Protein 6W0V (pdb70)

Secondary structure (DSSP, 8-state):
---EEBB---B---S-GGGGGGSTT-EEPBHHHHHHHBT-EESSHHHHHHHHHHHHHT-HHHHTTS-HHHHHHHHTTPPPBPPGGG-BTTB-B-EEEESS-GGGT--TTBGGGEEEE-HHHHTT-/---GGGSBHHHHHHHHHHHHHPPPSSHHHHHHHHHHHHHHH--TTTTHHHH---TTS--SHHHHHHHHHHHHHHTT----B-

Radius of gyration: 17.86 Å; Cα contacts (8 Å, |Δi|>4): 390; chains: 2; bounding box: 40×29×53 Å

Nearest PDB structures (foldseek):
  6w0v-assembly1_A  TM=1.008E+00  e=1.477E-28  Pseudomonas aeruginosa
  4uhp-assembly3_A  TM=9.586E-01  e=1.095E-19  Pseudomonas aeruginosa PAO1
  2vlo-assembly1_B  TM=9.776E-01  e=2.613E-18  Escherichia coli
  2vln-assembly1_B  TM=9.762E-01  e=2.982E-18  Escherichia coli
  2vlq-assembly1_B  TM=9.764E-01  e=1.047E-17  Escherichia coli

B-factor: mean 22.1, std 7.78, range [12.07, 59.32]

Sequence (207 aa):
DEPGVATGNGQPVTGNWLAGASQGDGVPIPSQIADQLRGKEFKSWRDFREQFWVAVANDPELVKYFRKTNAKGMRDGLSPFTPKAEQAGGRDKYAIHHVVQISQGGAVYDIDNLRVMTPKMHIQVSKKISDHTEAEFFSLISELFNRSFSSEKERDVVVYAIVNAAQHPDGTDIIFYPKEDEEDSPEGVLKRIKEWRAANGLPGFKA

Organism: Pseudomonas aeruginosa (NCBI:txid287)

InterPro domains:
  IPR003060 Pyocin S killer protein [PR01300] (479-499)
  IPR003060 Pyocin S killer protein [PR01300] (534-557)
  IPR003060 Pyocin S killer protein [PR01300] (683-702)
  IPR003060 Pyocin S killer protein [PR01300] (716-737)
  IPR003060 Pyocin S killer protein [PR01300] (738-757)
  IPR003060 Pyocin S killer protein [PR01300] (761-778)
  IPR003060 Pyocin S killer protein [PR01300] (799-818)
  IPR003615 HNH nuclease [cd00085] (780-817)
  IPR016128 Pyosin/cloacin translocation domain [PF06958] (552-686)
  IPR036302 Pyosin/cloacin translocation domain superfamily [SSF69369] (456-716)
  IPR037146 Colicin/pyocin, DNase domain superfamily [G3DSA:3.90.540.10] (692-822)
  IPR044925 His-Me finger superfamily [SSF54060] (687-817)

Foldseek 3Di:
DAKDAAAEQWDADADAQQVQQADAPAGAQHRQLSVQGHGDMAGDLLSSLLSSLLSQLVDCRRVVNPDDVQSVCSVRSHFGFDPPVLADVVQGGFDFDQCQDVVNVGDSRHSRRTHTHRNNNRVVD/DQAQQNAALVRLLVLLQCLVPNDDPDPVRNVVSLCVNQVNLVDPCRSCLQVPADPPFDNHSVRSSCSSCVVQVVPVHDHYHD

Solvent-accessible surface area: 9922 Å² total; per-residue (Å²): 146,126,70,20,81,0,64,15,92,8,86,112,27,130,40,76,9,11,59,22,0,29,110,52,89,6,15,26,0,0,36,48,1,0,75,87,0,90,55,96,106,0,118,22,60,111,30,0,32,40,59,0,0,60,8,0,10,118,22,96,100,3,27,101,71,10,87,127,1,0,9,42,2,0,130,33,0,1,7,0,0,0,38,90,84,28,33,23,70,78,138,2,27,16,12,18,14,26,77,78,76,74,104,136,70,8,51,37,15,33,0,76,13,1,49,0,4,1,2,87,22,38,119,122,94,142,102,133,1,49,61,4,42,67,75,69,0,53,58,31,0,24,39,3,22,96,92,74,8,80,20,32,160,55,3,37,102,7,0,59,24,0,17,92,4,0,96,20,72,54,4,2,28,8,0,0,48,9,121,193,125,52,103,22,17,16,94,3,0,15,105,15,0,79,98,69,8,85,84,71,77,50,76,43,40,109,138

Structure (mmCIF, N/CA/C/O backbone):
data_6W0V
#
_entry.id   6W0V
#
_cell.length_a   42.178
_cell.length_b   47.071
_cell.length_c   99.860
_cell.angle_alpha   90.000
_cell.angle_beta   90.000
_cell.angle_gamma   90.000
#
_symmetry.space_group_name_H-M   'P 21 21 21'
#
loop_
_entity.id
_entity.type
_entity.pdbx_description
1 polymer 'Pyocin S8'
2 polymer 'Bacteriocin immunity protein'
3 water water
#
loop_
_atom_site.group_PDB
_atom_site.id
_atom_site.type_symbol
_atom_site.label_atom_id
_atom_site.label_alt_id
_atom_site.label_comp_id
_atom_site.label_asym_id
_atom_site.label_entity_id
_atom_site.label_seq_id
_atom_site.pdbx_PDB_ins_code
_atom_site.Cartn_x
_atom_site.Cartn_y
_atom_site.Cartn_z
_atom_site.occupancy
_atom_site.B_iso_or_equiv
_atom_site.auth_seq_id
_atom_site.auth_comp_id
_atom_site.auth_asym_id
_atom_site.auth_atom_id
_atom_site.pdbx_PDB_model_num
ATOM 1 N N . ASP A 1 1 ? -1.867 -0.469 0.530 1.000 32.894 1 ASP A N 1
ATOM 2 C CA . ASP A 1 1 ? -2.530 -1.389 -0.448 1.000 30.253 1 ASP A CA 1
ATOM 3 C C . ASP A 1 1 ? -2.476 -2.822 0.095 1.000 29.894 1 ASP A C 1
ATOM 4 O O . ASP A 1 1 ? -1.487 -3.534 -0.179 1.000 34.857 1 ASP A O 1
ATOM 9 N N . GLU A 1 2 ? -3.514 -3.224 0.826 1.000 27.530 2 GLU A N 1
ATOM 10 C CA . GLU A 1 2 ? -3.566 -4.510 1.567 1.000 26.688 2 GLU A CA 1
ATOM 11 C C . GLU A 1 2 ? -4.798 -5.290 1.133 1.000 23.749 2 GLU A C 1
ATOM 12 O O . GLU A 1 2 ? -5.722 -4.728 0.544 1.000 23.569 2 GLU A O 1
ATOM 18 N N . PRO A 1 3 ? -4.861 -6.607 1.426 1.000 22.831 3 PRO A N 1
ATOM 19 C CA . PRO A 1 3 ? -6.049 -7.389 1.114 1.000 21.440 3 PRO A CA 1
ATOM 20 C C . PRO A 1 3 ? -7.272 -6.880 1.875 1.000 19.190 3 PRO A C 1
ATOM 21 O O . PRO A 1 3 ? -7.149 -6.236 2.889 1.000 22.368 3 PRO A O 1
ATOM 25 N N . GLY A 1 4 ? -8.443 -7.193 1.349 1.000 18.644 4 GLY A N 1
ATOM 26 C CA . GLY A 1 4 ? -9.701 -6.880 2.026 1.000 18.244 4 GLY A CA 1
ATOM 27 C C . GLY A 1 4 ? -10.843 -7.604 1.382 1.000 16.494 4 GLY A C 1
ATOM 28 O O . GLY A 1 4 ? -10.622 -8.375 0.454 1.000 17.423 4 GLY A O 1
ATOM 29 N N . VAL A 1 5 ? -12.031 -7.334 1.864 1.000 16.372 5 VAL A N 1
ATOM 30 C CA . VAL A 1 5 ? -13.265 -7.992 1.391 1.000 15.781 5 VAL A CA 1
ATOM 31 C C . VAL A 1 5 ? -14.149 -6.874 0.891 1.000 14.952 5 VAL A C 1
ATOM 32 O O . VAL A 1 5 ? -14.357 -5.902 1.593 1.000 16.733 5 VAL A O 1
ATOM 36 N N . ALA A 1 6 ? -14.591 -6.980 -0.345 1.000 15.576 6 ALA A N 1
ATOM 37 C CA . ALA A 1 6 ? -15.461 -5.945 -0.899 1.000 15.297 6 ALA A CA 1
ATOM 38 C C . ALA A 1 6 ? -16.791 -6.026 -0.181 1.000 14.890 6 ALA A C 1
ATOM 39 O O . ALA A 1 6 ? -17.258 -7.114 0.163 1.000 15.321 6 ALA A O 1
ATOM 41 N N . THR A 1 7 ? -17.348 -4.864 0.054 1.000 15.498 7 THR A N 1
ATOM 42 C CA . THR A 1 7 ? -18.653 -4.729 0.703 1.000 16.325 7 THR A CA 1
ATOM 43 C C . THR A 1 7 ? -19.445 -3.748 -0.136 1.000 15.791 7 THR A C 1
ATOM 44 O O . THR A 1 7 ? -18.822 -2.953 -0.863 1.000 17.018 7 THR A O 1
ATOM 48 N N . GLY A 1 8 ? -20.760 -3.820 -0.030 1.000 17.422 8 GLY A N 1
ATOM 49 C CA . GLY A 1 8 ? -21.646 -2.805 -0.603 1.000 19.125 8 GLY A CA 1
ATOM 50 C C . GLY A 1 8 ? -22.328 -3.323 -1.843 1.000 18.431 8 GLY A C 1
ATOM 51 O O . GLY A 1 8 ? -21.967 -4.406 -2.343 1.000 18.266 8 GLY A O 1
ATOM 52 N N . ASN A 1 9 ? -23.308 -2.569 -2.303 1.000 20.800 9 ASN A N 1
ATOM 53 C CA . ASN A 1 9 ? -24.303 -3.072 -3.270 1.000 20.767 9 ASN A CA 1
ATOM 54 C C . ASN A 1 9 ? -24.170 -2.328 -4.584 1.000 19.982 9 ASN A C 1
ATOM 55 O O . ASN A 1 9 ? -24.779 -2.790 -5.535 1.000 22.342 9 ASN A O 1
ATOM 60 N N . GLY A 1 10 ? -23.411 -1.234 -4.610 1.000 19.853 10 GLY A N 1
ATOM 61 C CA . GLY A 1 10 ? -23.453 -0.292 -5.736 1.000 20.016 10 GLY A CA 1
ATOM 62 C C . GLY A 1 10 ? -24.883 0.147 -5.981 1.000 21.437 10 GLY A C 1
ATOM 63 O O . GLY A 1 10 ? -25.705 0.086 -5.050 1.000 21.892 10 GLY A O 1
ATOM 64 N N . GLN A 1 11 ? -25.186 0.555 -7.204 1.000 21.732 11 GLN A N 1
ATOM 65 C CA . GLN A 1 11 ? -26.500 1.143 -7.547 1.000 24.281 11 GLN A CA 1
ATOM 66 C C . GLN A 1 11 ? -27.040 0.452 -8.782 1.000 23.732 11 GLN A C 1
ATOM 67 O O . GLN A 1 11 ? -26.268 -0.010 -9.622 1.000 23.988 11 GLN A O 1
ATOM 73 N N . PRO A 1 12 ? -28.378 0.387 -8.930 1.000 27.348 12 PRO A N 1
ATOM 74 C CA . PRO A 1 12 ? -28.981 -0.028 -10.188 1.000 27.972 12 PRO A CA 1
ATOM 75 C C . PRO A 1 12 ? -28.436 0.910 -11.268 1.000 29.503 12 PRO A C 1
ATOM 76 O O . PRO A 1 12 ? -28.421 2.118 -11.078 1.000 27.587 12 PRO A O 1
ATOM 80 N N . VAL A 1 13 ? -27.919 0.322 -12.337 1.000 28.109 13 VAL A N 1
ATOM 81 C CA . VAL A 1 13 ? -27.430 1.076 -13.517 1.000 28.266 13 VAL A CA 1
ATOM 82 C C . VAL A 1 13 ? -28.098 0.453 -14.733 1.000 31.099 13 VAL A C 1
ATOM 83 O O . VAL A 1 13 ? -28.049 -0.783 -14.867 1.000 35.084 13 VAL A O 1
ATOM 87 N N . THR A 1 14 ? -28.733 1.288 -15.545 1.000 32.290 14 THR A N 1
ATOM 88 C CA . THR A 1 14 ? -29.270 0.904 -16.870 1.000 33.819 14 THR A CA 1
ATOM 89 C C . THR A 1 14 ? -28.614 1.812 -17.910 1.000 34.655 14 THR A C 1
ATOM 90 O O . THR A 1 14 ? -28.021 2.843 -17.519 1.000 34.013 14 THR A O 1
ATOM 94 N N . GLY A 1 15 ? -28.678 1.404 -19.172 1.000 35.340 15 GLY A N 1
ATOM 95 C CA . GLY A 1 15 ? -28.139 2.176 -20.303 1.000 35.084 15 GLY A CA 1
ATOM 96 C C . GLY A 1 15 ? -26.640 2.385 -20.181 1.000 30.840 15 GLY A C 1
ATOM 97 O O . GLY A 1 15 ? -25.947 1.503 -19.619 1.000 28.864 15 GLY A O 1
ATOM 98 N N . ASN A 1 16 ? -26.157 3.517 -20.692 1.000 28.359 16 ASN A N 1
ATOM 99 C CA . ASN A 1 16 ? -24.712 3.760 -20.911 1.000 26.405 16 ASN A CA 1
ATOM 100 C C . ASN A 1 16 ? -24.092 4.145 -19.576 1.000 24.852 16 ASN A C 1
ATOM 101 O O . ASN A 1 16 ? -24.083 5.334 -19.205 1.000 26.072 16 ASN A O 1
ATOM 106 N N . TRP A 1 17 ? -23.615 3.131 -18.880 1.000 22.737 17 TRP A N 1
ATOM 107 C CA . TRP A 1 17 ? -23.180 3.259 -17.477 1.000 21.612 17 TRP A CA 1
ATOM 108 C C . TRP A 1 17 ? -22.167 4.398 -17.352 1.000 21.028 17 TRP A C 1
ATOM 109 O O . TRP A 1 17 ? -22.349 5.265 -16.490 1.000 23.777 17 TRP A O 1
ATOM 120 N N . LEU A 1 18 ? -21.133 4.407 -18.191 1.000 20.518 18 LEU A N 1
ATOM 121 C CA . LEU A 1 18 ? -19.991 5.336 -18.006 1.000 22.415 18 LEU A CA 1
ATOM 122 C C . LEU A 1 18 ? -20.253 6.673 -18.696 1.000 21.616 18 LEU A C 1
ATOM 123 O O . LEU A 1 18 ? -19.392 7.556 -18.558 1.000 22.931 18 LEU A O 1
ATOM 128 N N . ALA A 1 19 ? -21.398 6.855 -19.353 1.000 24.272 19 ALA A N 1
ATOM 129 C CA . ALA A 1 19 ? -21.784 8.169 -19.920 1.000 25.935 19 ALA A CA 1
ATOM 130 C C . ALA A 1 19 ? -21.598 9.243 -18.840 1.000 26.031 19 ALA A C 1
ATOM 131 O O . ALA A 1 19 ? -21.056 10.313 -19.163 1.000 28.911 19 ALA A O 1
ATOM 133 N N . GLY A 1 20 ? -21.993 8.944 -17.599 1.000 27.036 20 GLY A N 1
ATOM 134 C CA . GLY A 1 20 ? -21.944 9.890 -16.467 1.000 27.283 20 GLY A CA 1
ATOM 135 C C . GLY A 1 20 ? -20.569 9.975 -15.820 1.000 27.021 20 GLY A C 1
ATOM 136 O O . GLY A 1 20 ? -20.390 10.851 -14.949 1.000 27.552 20 GLY A O 1
ATOM 137 N N . ALA A 1 21 ? -19.626 9.110 -16.211 1.000 24.022 21 ALA A N 1
ATOM 138 C CA . ALA A 1 21 ? -18.265 9.053 -15.624 1.000 24.047 21 ALA A CA 1
ATOM 139 C C . ALA A 1 21 ? -17.535 10.371 -15.887 1.000 24.699 21 ALA A C 1
ATOM 140 O O . ALA A 1 21 ? -16.614 10.695 -15.126 1.000 23.400 21 ALA A O 1
ATOM 142 N N . SER A 1 22 ? -17.953 11.104 -16.920 1.000 26.643 22 SER A N 1
ATOM 143 C CA . SER A 1 22 ? -17.309 12.346 -17.406 1.000 29.803 22 SER A CA 1
ATOM 144 C C . SER A 1 22 ? -17.975 13.580 -16.796 1.000 32.445 22 SER A C 1
ATOM 145 O O . SER A 1 22 ? -17.700 14.691 -17.280 1.000 35.887 22 SER A O 1
ATOM 148 N N . GLN A 1 23 ? -18.796 13.404 -15.764 1.000 32.624 23 GLN A N 1
ATOM 149 C CA . GLN A 1 23 ? -19.541 14.526 -15.146 1.000 35.137 23 GLN A CA 1
ATOM 150 C C . GLN A 1 23 ? -19.527 14.380 -13.631 1.000 35.585 23 GLN A C 1
ATOM 151 O O . GLN A 1 23 ? -19.608 13.235 -13.161 1.000 34.285 23 GLN A O 1
ATOM 157 N N . GLY A 1 24 ? -19.453 15.518 -12.937 1.000 36.741 24 GLY A N 1
ATOM 158 C CA . GLY A 1 24 ? -19.581 15.648 -11.474 1.000 38.492 24 GLY A CA 1
ATOM 159 C C . GLY A 1 24 ? -18.866 14.536 -10.731 1.000 37.061 24 GLY A C 1
ATOM 160 O O . GLY A 1 24 ? -17.639 14.400 -10.890 1.000 40.370 24 GLY A O 1
ATOM 161 N N . ASP A 1 25 ? -19.618 13.743 -9.969 1.000 33.665 25 ASP A N 1
ATOM 162 C CA . ASP A 1 25 ? -19.063 12.732 -9.032 1.000 34.832 25 ASP A CA 1
ATOM 163 C C . ASP A 1 25 ? -18.851 11.397 -9.751 1.000 29.870 25 ASP A C 1
ATOM 164 O O . ASP A 1 25 ? -18.551 10.420 -9.066 1.000 30.274 25 ASP A O 1
ATOM 169 N N . GLY A 1 26 ? -18.984 11.345 -11.078 1.000 27.099 26 GLY A N 1
ATOM 170 C CA . GLY A 1 26 ? -18.830 10.082 -11.818 1.000 27.219 26 GLY A CA 1
ATOM 171 C C . GLY A 1 26 ? -20.047 9.213 -11.608 1.000 24.879 26 GLY A C 1
ATOM 172 O O . GLY A 1 26 ? -21.127 9.760 -11.329 1.000 27.895 26 GLY A O 1
ATOM 173 N N . VAL A 1 27 ? -19.900 7.905 -11.749 1.000 23.066 27 VAL A N 1
ATOM 174 C CA . VAL A 1 27 ? -21.077 7.001 -11.709 1.000 21.938 27 VAL A CA 1
ATOM 175 C C . VAL A 1 27 ? -20.829 5.960 -10.640 1.000 21.471 27 VAL A C 1
ATOM 176 O O . VAL A 1 27 ? -19.701 5.534 -10.422 1.000 20.589 27 VAL A O 1
ATOM 180 N N . PRO A 1 28 ? -21.906 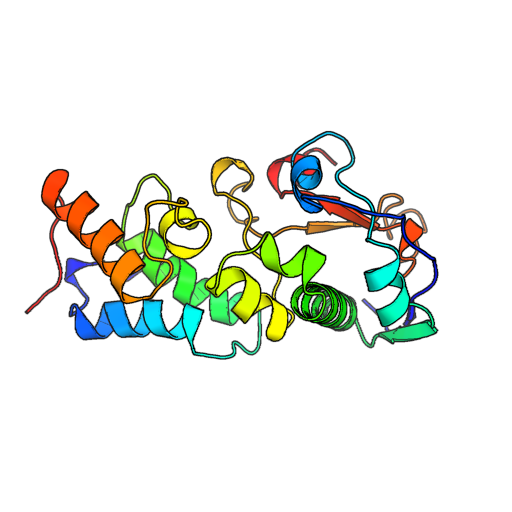5.489 -9.995 1.000 21.534 28 PRO A N 1
ATOM 181 C CA . PRO A 1 28 ? -21.764 4.446 -8.999 1.000 21.036 28 PRO A CA 1
ATOM 182 C C . PRO A 1 28 ? -21.408 3.134 -9.698 1.000 18.803 28 PRO A C 1
ATOM 183 O O . PRO A 1 28 ? -21.461 3.022 -10.921 1.000 20.790 28 PRO A O 1
ATOM 187 N N . ILE A 1 29 ? -21.013 2.166 -8.903 1.000 18.527 29 ILE A N 1
ATOM 188 C CA . ILE A 1 29 ? -20.723 0.797 -9.387 1.000 18.404 29 ILE A CA 1
ATOM 189 C C . ILE A 1 29 ? -22.063 0.133 -9.621 1.000 17.844 29 ILE A C 1
ATOM 190 O O . ILE A 1 29 ? -22.931 0.164 -8.762 1.000 18.154 29 ILE A O 1
ATOM 195 N N . PRO A 1 30 ? -22.292 -0.452 -10.807 1.000 17.972 30 PRO A N 1
ATOM 196 C CA . PRO A 1 30 ? -23.547 -1.134 -11.073 1.000 18.827 30 PRO A CA 1
ATOM 197 C C . PRO A 1 30 ? -23.737 -2.249 -10.045 1.000 18.859 30 PRO A C 1
ATOM 198 O O . PRO A 1 30 ? -22.788 -2.957 -9.736 1.000 18.544 30 PRO A O 1
ATOM 202 N N . SER A 1 31 ? -24.957 -2.378 -9.550 1.000 19.844 31 SER A N 1
ATOM 203 C CA . SER A 1 31 ? -25.306 -3.397 -8.538 1.000 21.161 31 SER A CA 1
ATOM 204 C C . SER A 1 31 ? -24.887 -4.789 -9.022 1.000 21.176 31 SER A C 1
ATOM 205 O O . SER A 1 31 ? -24.390 -5.562 -8.197 1.000 21.616 31 SER A O 1
ATOM 208 N N . GLN A 1 32 ? -25.034 -5.096 -10.315 1.000 21.311 32 GLN A N 1
ATOM 209 C CA . GLN A 1 32 ? -24.707 -6.450 -10.834 1.000 22.655 32 GLN A CA 1
ATOM 210 C C . GLN A 1 32 ? -23.189 -6.652 -10.782 1.000 20.595 32 GLN A C 1
ATOM 211 O O . GLN A 1 32 ? -22.750 -7.808 -10.724 1.000 23.556 32 GLN A O 1
ATOM 217 N N . ILE A 1 33 ? -22.419 -5.567 -10.828 1.000 19.577 33 ILE A N 1
ATOM 218 C CA . ILE A 1 33 ? -20.938 -5.621 -10.689 1.000 18.263 33 ILE A CA 1
ATOM 219 C C . ILE A 1 33 ? -20.622 -5.776 -9.203 1.000 18.139 33 ILE A C 1
ATOM 220 O O . ILE A 1 33 ? -19.826 -6.653 -8.864 1.000 18.840 33 ILE A O 1
ATOM 225 N N . ALA A 1 34 ? -21.261 -4.977 -8.352 1.000 17.613 34 ALA A N 1
ATOM 226 C CA . ALA A 1 34 ? -21.158 -5.153 -6.889 1.000 17.889 34 ALA A CA 1
ATOM 227 C C . ALA A 1 34 ? -21.413 -6.630 -6.584 1.000 18.218 34 ALA A C 1
ATOM 228 O O . ALA A 1 34 ? -20.652 -7.220 -5.814 1.000 17.542 34 ALA A O 1
ATOM 230 N N . ASP A 1 35 ? -22.407 -7.228 -7.237 1.000 18.353 35 ASP A N 1
ATOM 231 C CA . ASP A 1 35 ? -22.785 -8.645 -7.007 1.000 20.187 35 ASP A CA 1
ATOM 232 C C . ASP A 1 35 ? -21.588 -9.568 -7.227 1.000 18.378 35 ASP A C 1
ATOM 233 O O . ASP A 1 35 ? -21.538 -10.613 -6.581 1.000 21.369 35 ASP A O 1
ATOM 238 N N . GLN A 1 36 ? -20.679 -9.209 -8.128 1.000 18.254 36 GLN A N 1
ATOM 239 C CA . GLN A 1 36 ? -19.541 -10.074 -8.523 1.000 19.435 36 GLN A CA 1
ATOM 240 C C . GLN A 1 36 ? -18.339 -9.826 -7.622 1.000 17.966 36 GLN A C 1
ATOM 241 O O . GLN A 1 36 ? -17.350 -10.550 -7.755 1.000 19.442 36 GLN A O 1
ATOM 247 N N . LEU A 1 37 ? -18.414 -8.830 -6.743 1.000 15.289 37 LEU A N 1
ATOM 248 C CA . LEU A 1 37 ? -17.233 -8.418 -5.953 1.000 15.843 37 LEU A CA 1
ATOM 249 C C . LEU A 1 37 ? -17.552 -8.549 -4.480 1.000 15.830 37 LEU A C 1
ATOM 250 O O . LEU A 1 37 ? -16.681 -9.009 -3.744 1.000 15.788 37 LEU A O 1
ATOM 255 N N . ARG A 1 38 ? -18.759 -8.146 -4.107 1.000 15.244 38 ARG A N 1
ATOM 256 C CA . ARG A 1 38 ? -19.173 -8.080 -2.698 1.000 15.557 38 ARG A CA 1
ATOM 257 C C . ARG A 1 38 ? -18.888 -9.421 -2.030 1.000 15.720 38 ARG A C 1
ATOM 258 O O . ARG A 1 38 ? -19.283 -10.470 -2.552 1.000 16.159 38 ARG A O 1
ATOM 266 N N . GLY A 1 39 ? -18.231 -9.363 -0.876 1.000 14.673 39 GLY A N 1
ATOM 267 C CA . GLY A 1 39 ? -17.999 -10.549 -0.041 1.000 16.822 39 GLY A CA 1
ATOM 268 C C . GLY A 1 39 ? -16.790 -11.342 -0.490 1.000 16.160 39 GLY A C 1
ATOM 269 O O . GLY A 1 39 ? -16.398 -12.308 0.212 1.000 17.088 39 GLY A O 1
ATOM 270 N N . LYS A 1 40 ? -16.191 -10.979 -1.612 1.000 15.770 40 LYS A N 1
ATOM 271 C CA . LYS A 1 40 ? -14.986 -11.687 -2.062 1.000 16.128 40 LYS A CA 1
ATOM 272 C C . LYS A 1 40 ? -13.769 -11.017 -1.454 1.000 14.864 40 LYS A C 1
ATOM 273 O O . LYS A 1 40 ? -13.829 -9.803 -1.147 1.000 14.618 40 LYS A O 1
ATOM 279 N N . GLU A 1 41 ? -12.711 -11.798 -1.315 1.000 16.057 41 GLU A N 1
ATOM 280 C CA . GLU A 1 41 ? -11.400 -11.294 -0.874 1.000 17.165 41 GLU A CA 1
ATOM 281 C C . GLU A 1 41 ? -10.727 -10.689 -2.102 1.000 15.162 41 GLU A C 1
ATOM 282 O O . GLU A 1 41 ? -10.833 -11.260 -3.201 1.000 16.571 41 GLU A O 1
ATOM 288 N N . PHE A 1 42 ? -10.085 -9.557 -1.898 1.000 14.273 42 PHE A N 1
ATOM 289 C CA . PHE A 1 42 ? -9.181 -8.917 -2.866 1.000 14.333 42 PHE A CA 1
ATOM 290 C C . PHE A 1 42 ? -7.815 -8.820 -2.240 1.000 14.629 42 PHE A C 1
ATOM 291 O O . PHE A 1 42 ? -7.731 -8.520 -1.057 1.000 16.085 42 PHE A O 1
ATOM 299 N N . LYS A 1 43 ? -6.788 -9.147 -2.999 1.000 14.908 43 LYS A N 1
ATOM 300 C CA . LYS 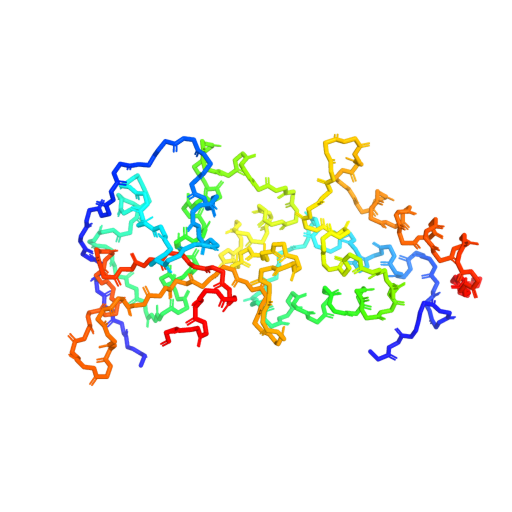A 1 43 ? -5.420 -9.221 -2.447 1.000 17.019 43 LYS A CA 1
ATOM 301 C C . LYS A 1 43 ? -4.813 -7.830 -2.462 1.000 16.287 43 LYS A C 1
ATOM 302 O O . LYS A 1 43 ? -3.801 -7.619 -1.818 1.000 18.352 43 LYS A O 1
ATOM 308 N N . SER A 1 44 ? -5.395 -6.943 -3.256 1.000 14.455 44 SER A N 1
ATOM 309 C CA . SER A 1 44 ? -4.837 -5.609 -3.525 1.000 15.369 44 SER A CA 1
ATOM 310 C C . SER A 1 44 ? -5.879 -4.806 -4.269 1.000 13.788 44 SER A C 1
ATOM 311 O O . SER A 1 44 ? -6.870 -5.386 -4.767 1.000 13.712 44 SER A O 1
ATOM 314 N N . TRP A 1 45 ? -5.619 -3.522 -4.386 1.000 14.678 45 TRP A N 1
ATOM 315 C CA . TRP A 1 45 ? -6.475 -2.657 -5.211 1.000 15.522 45 TRP A CA 1
ATOM 316 C C . TRP A 1 45 ? -6.444 -3.180 -6.646 1.000 14.585 45 TRP A C 1
ATOM 317 O O . TRP A 1 45 ? -7.505 -3.299 -7.263 1.000 14.985 45 TRP A O 1
ATOM 328 N N . ARG A 1 46 ? -5.258 -3.506 -7.139 1.000 14.078 46 ARG A N 1
ATOM 329 C CA . ARG A 1 46 ? -5.128 -4.062 -8.498 1.000 13.332 46 ARG A CA 1
ATOM 330 C C . ARG A 1 46 ? -6.070 -5.250 -8.646 1.000 13.232 46 ARG A C 1
ATOM 331 O O . ARG A 1 46 ? -6.801 -5.324 -9.620 1.000 14.623 46 ARG A O 1
ATOM 339 N N . ASP A 1 47 ? -6.062 -6.161 -7.687 1.000 13.155 47 ASP A N 1
ATOM 340 C CA . ASP A 1 47 ? -6.886 -7.383 -7.788 1.000 12.962 47 ASP A CA 1
ATOM 341 C C . ASP A 1 47 ? -8.352 -6.973 -7.893 1.000 12.151 47 ASP A C 1
ATOM 342 O O . ASP A 1 47 ? -9.088 -7.426 -8.768 1.000 13.897 47 ASP A O 1
ATOM 347 N N . PHE A 1 48 ? -8.768 -6.050 -7.049 1.000 12.785 48 PHE A N 1
ATOM 348 C CA . PHE A 1 48 ? -10.159 -5.577 -7.067 1.000 12.932 48 PHE A CA 1
ATOM 349 C C . PHE A 1 48 ? -10.439 -4.922 -8.411 1.000 12.285 48 PHE A C 1
ATOM 350 O O . PHE A 1 48 ? -11.467 -5.191 -9.009 1.000 13.139 48 PHE A O 1
ATOM 358 N N . ARG A 1 49 ? -9.553 -4.030 -8.819 1.000 13.008 49 ARG A N 1
ATOM 359 C CA . ARG A 1 49 ? -9.754 -3.284 -10.074 1.000 12.993 49 ARG A CA 1
ATOM 360 C C . ARG A 1 49 ? -9.881 -4.301 -11.205 1.000 13.546 49 ARG A C 1
ATOM 361 O O . ARG A 1 49 ? -10.740 -4.128 -12.079 1.000 13.611 49 ARG A O 1
ATOM 369 N N . GLU A 1 50 ? -9.018 -5.304 -11.212 1.000 12.460 50 GLU A N 1
ATOM 370 C CA . GLU A 1 50 ? -9.056 -6.315 -12.289 1.000 12.616 50 GLU A CA 1
ATOM 371 C C . GLU A 1 50 ? -10.391 -7.044 -12.244 1.000 12.167 50 GLU A C 1
ATOM 372 O O . GLU A 1 50 ? -11.047 -7.188 -13.255 1.000 13.283 50 GLU A O 1
ATOM 378 N N . GLN A 1 51 ? -10.789 -7.522 -11.083 1.000 12.619 51 GLN A N 1
ATOM 379 C CA . GLN A 1 51 ? -12.017 -8.328 -11.009 1.000 13.017 51 GLN A CA 1
ATOM 380 C C . GLN A 1 51 ? -13.191 -7.430 -11.365 1.000 12.626 51 GLN A C 1
ATOM 381 O O . GLN A 1 51 ? -14.148 -7.905 -11.949 1.000 14.143 51 GLN A O 1
ATOM 387 N N . PHE A 1 52 ? -13.093 -6.163 -11.003 1.000 12.888 52 PHE A N 1
ATOM 388 C CA . PHE A 1 52 ? -14.114 -5.147 -11.314 1.000 13.031 52 PHE A CA 1
ATOM 389 C C . PHE A 1 52 ? -14.297 -5.103 -12.828 1.000 13.721 52 PHE A C 1
ATOM 390 O O . PHE A 1 52 ? -15.397 -5.316 -13.352 1.000 14.352 52 PHE A O 1
ATOM 398 N N . TRP A 1 53 ? -13.206 -4.857 -13.522 1.000 13.157 53 TRP A N 1
ATOM 399 C CA . TRP A 1 53 ? -13.308 -4.679 -14.984 1.000 12.439 53 TRP A CA 1
ATOM 400 C C . TRP A 1 53 ? -13.615 -6.008 -15.646 1.000 12.880 53 TRP A C 1
ATOM 401 O O . TRP A 1 53 ? -14.328 -5.989 -16.640 1.000 14.177 53 TRP A O 1
ATOM 412 N N . VAL A 1 54 ? -13.109 -7.108 -15.112 1.000 12.519 54 VAL A N 1
ATOM 413 C CA . VAL A 1 54 ? -13.473 -8.448 -15.633 1.000 13.498 54 VAL A CA 1
ATOM 414 C C . VAL A 1 54 ? -14.979 -8.612 -15.504 1.000 13.759 54 VAL A C 1
ATOM 415 O O . VAL A 1 54 ? -15.611 -9.088 -16.431 1.000 16.039 54 VAL A O 1
ATOM 419 N N . ALA A 1 55 ? -15.543 -8.229 -14.370 1.000 14.382 55 ALA A N 1
ATOM 420 C CA . ALA A 1 55 ? -16.987 -8.370 -14.130 1.000 15.435 55 ALA A CA 1
ATOM 421 C C . ALA A 1 55 ? -17.729 -7.498 -15.137 1.000 15.066 55 ALA A C 1
ATOM 422 O O . ALA A 1 55 ? -18.739 -7.942 -15.663 1.000 16.660 55 ALA A O 1
ATOM 424 N N . VAL A 1 56 ? -17.229 -6.289 -15.378 1.000 14.484 56 VAL A N 1
ATOM 425 C CA . VAL A 1 56 ? -17.867 -5.359 -16.342 1.000 14.930 56 VAL A CA 1
ATOM 426 C C . VAL A 1 56 ? -17.839 -6.043 -17.704 1.000 15.220 56 VAL A C 1
ATOM 427 O O . VAL A 1 56 ? -18.891 -6.112 -18.353 1.000 16.852 56 VAL A O 1
ATOM 431 N N . ALA A 1 57 ? -16.679 -6.551 -18.104 1.000 14.642 57 ALA A N 1
ATOM 432 C CA . ALA A 1 57 ? -16.521 -7.193 -19.431 1.000 15.830 57 ALA A CA 1
ATOM 433 C C . ALA A 1 57 ? -17.440 -8.409 -19.504 1.000 16.953 57 ALA A C 1
ATOM 434 O O . ALA A 1 57 ? -17.870 -8.757 -20.588 1.000 18.051 57 ALA A O 1
ATOM 436 N N . ASN A 1 58 ? -17.720 -9.035 -18.370 1.000 18.578 58 ASN A N 1
ATOM 437 C CA . ASN A 1 58 ? -18.528 -10.270 -18.303 1.000 19.793 58 ASN A CA 1
ATOM 438 C C . ASN A 1 58 ? -20.017 -9.943 -18.204 1.000 20.014 58 ASN A C 1
ATOM 439 O O . ASN A 1 58 ? -20.814 -10.893 -18.118 1.000 22.608 58 ASN A O 1
ATOM 444 N N . ASP A 1 59 ? -20.365 -8.657 -18.180 1.000 18.799 59 ASP A N 1
ATOM 445 C CA . ASP A 1 59 ? -21.769 -8.196 -18.110 1.000 20.942 59 ASP A CA 1
ATOM 446 C C . ASP A 1 59 ? -22.160 -7.717 -19.497 1.000 20.739 59 ASP A C 1
ATOM 447 O O . ASP A 1 59 ? -21.756 -6.637 -19.917 1.000 20.644 59 ASP A O 1
ATOM 452 N N . PRO A 1 60 ? -22.944 -8.511 -20.247 1.000 22.672 60 PRO A N 1
ATOM 453 C CA . PRO A 1 60 ? -23.304 -8.129 -21.609 1.000 23.209 60 PRO A CA 1
ATOM 454 C C . PRO A 1 60 ? -23.835 -6.695 -21.729 1.000 24.018 60 PRO A C 1
ATOM 455 O O . PRO A 1 60 ? -23.457 -6.000 -22.659 1.000 25.695 60 PRO A O 1
ATOM 459 N N . GLU A 1 61 ? -24.698 -6.289 -20.800 1.000 24.815 61 GLU A N 1
ATOM 460 C CA . GLU A 1 61 ? -25.424 -4.994 -20.852 1.000 28.893 61 GLU A CA 1
ATOM 461 C C . GLU A 1 61 ? -24.495 -3.834 -20.487 1.000 25.611 61 GLU A C 1
ATOM 462 O O . GLU A 1 61 ? -24.834 -2.687 -20.814 1.000 30.236 61 GLU A O 1
ATOM 468 N N . LEU A 1 62 ? -23.365 -4.095 -19.837 1.000 21.204 62 LEU A N 1
ATOM 469 C CA . LEU A 1 62 ? -22.368 -3.027 -19.593 1.000 20.848 62 LEU A CA 1
ATOM 470 C C . LEU A 1 62 ? -21.309 -3.066 -20.686 1.000 19.423 62 LEU A C 1
ATOM 471 O O . LEU A 1 62 ? -20.930 -1.993 -21.169 1.000 20.684 62 LEU A O 1
ATOM 476 N N . VAL A 1 63 ? -20.829 -4.255 -21.035 1.000 1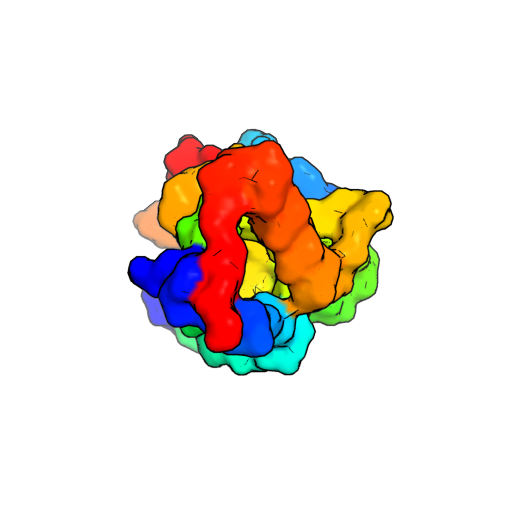8.895 63 VAL A N 1
ATOM 477 C CA . VAL A 1 63 ? -19.641 -4.370 -21.923 1.000 18.449 63 VAL A CA 1
ATOM 478 C C . VAL A 1 63 ? -20.038 -3.890 -23.320 1.000 18.857 63 VAL A C 1
ATOM 479 O O . VAL A 1 63 ? -19.152 -3.426 -24.042 1.000 19.234 63 VAL A O 1
ATOM 483 N N . LYS A 1 64 ? -21.323 -3.962 -23.668 1.000 20.185 64 LYS A N 1
ATOM 484 C CA . LYS A 1 64 ? -21.791 -3.555 -25.017 1.000 21.714 64 LYS A CA 1
ATOM 485 C C . LYS A 1 64 ? -21.451 -2.079 -25.259 1.000 21.687 64 LYS A C 1
ATOM 486 O O . LYS A 1 64 ? -21.394 -1.689 -26.421 1.000 23.797 64 LYS A O 1
ATOM 492 N N . TYR A 1 65 ? -21.208 -1.291 -24.210 1.000 19.895 65 TYR A N 1
ATOM 493 C CA . TYR A 1 65 ? -20.898 0.157 -24.327 1.000 19.687 65 TYR A CA 1
ATOM 494 C C . TYR A 1 65 ? -19.399 0.370 -24.503 1.000 19.519 65 TYR A C 1
ATOM 495 O O . TYR A 1 65 ? -18.961 1.526 -24.499 1.000 22.601 65 TYR A O 1
ATOM 504 N N . PHE A 1 66 ? -18.646 -0.720 -24.626 1.000 17.809 66 PHE A N 1
ATOM 505 C CA . PHE A 1 66 ? -17.185 -0.699 -24.840 1.000 16.881 66 PHE A CA 1
ATOM 506 C C . PHE A 1 66 ? -16.905 -1.373 -26.163 1.000 18.350 66 PHE A C 1
ATOM 507 O O . PHE A 1 66 ? -17.582 -2.365 -26.525 1.000 21.495 66 PHE A O 1
ATOM 515 N N . ARG A 1 67 ? -15.931 -0.823 -26.860 1.000 16.481 67 ARG A N 1
ATOM 516 C CA . ARG A 1 67 ? -15.509 -1.400 -28.144 1.000 17.336 67 ARG A CA 1
ATOM 517 C C . ARG A 1 67 ? -14.459 -2.466 -27.851 1.000 16.514 67 ARG A C 1
ATOM 518 O O . ARG A 1 67 ? -14.192 -2.773 -26.694 1.000 16.820 67 ARG A O 1
ATOM 526 N N . LYS A 1 68 ? -13.933 -3.098 -28.880 1.000 16.731 68 LYS A N 1
ATOM 527 C CA . LYS A 1 68 ? -13.310 -4.428 -28.735 1.000 17.055 68 LYS A CA 1
ATOM 528 C C . LYS A 1 68 ? -12.027 -4.333 -27.916 1.000 15.781 68 LYS A C 1
ATOM 529 O O . LYS A 1 68 ? -11.827 -5.209 -27.088 1.000 16.597 68 LYS A O 1
ATOM 535 N N . THR A 1 69 ? -11.170 -3.345 -28.155 1.000 15.442 69 THR A N 1
ATOM 536 C CA . THR A 1 69 ? -9.894 -3.274 -27.400 1.000 15.293 69 THR A CA 1
ATOM 537 C C . THR A 1 69 ? -10.221 -2.978 -25.942 1.000 16.062 69 THR A C 1
ATOM 538 O O . THR A 1 69 ? -9.633 -3.631 -25.090 1.000 15.266 69 THR A O 1
ATOM 542 N N . ASN A 1 70 ? -11.148 -2.062 -25.671 1.000 14.566 70 ASN A N 1
ATOM 543 C CA . ASN A 1 70 ? -11.521 -1.799 -24.257 1.000 13.644 70 ASN A CA 1
ATOM 544 C C . ASN A 1 70 ? -12.044 -3.087 -23.646 1.000 13.179 70 ASN A C 1
ATOM 545 O O . ASN A 1 70 ? -11.594 -3.438 -22.546 1.000 15.089 70 ASN A O 1
ATOM 550 N N . ALA A 1 71 ? -12.965 -3.757 -24.320 1.000 13.906 71 ALA A N 1
ATOM 551 C CA . ALA A 1 71 ? -13.599 -4.977 -23.788 1.000 14.244 71 ALA A CA 1
ATOM 552 C C . ALA A 1 71 ? -12.521 -6.041 -23.591 1.000 14.248 71 ALA A C 1
ATOM 553 O O . ALA A 1 71 ? -12.528 -6.721 -22.576 1.000 14.951 71 ALA A O 1
ATOM 555 N N . LYS A 1 72 ? -11.624 -6.185 -24.554 1.000 15.409 72 LYS A N 1
ATOM 556 C CA . LYS A 1 72 ? -10.540 -7.180 -24.484 1.000 15.132 72 LYS A CA 1
ATOM 557 C C . LYS A 1 72 ? -9.706 -6.893 -23.244 1.000 15.304 72 LYS A C 1
ATOM 558 O O . LYS A 1 72 ? -9.443 -7.818 -22.475 1.000 15.219 72 LYS A O 1
ATOM 564 N N . GLY A 1 73 ? -9.319 -5.638 -23.072 1.000 14.075 73 GLY A N 1
ATOM 565 C CA . GLY A 1 73 ? -8.512 -5.246 -21.906 1.000 13.066 73 GLY A CA 1
ATOM 566 C C . GLY A 1 73 ? -9.266 -5.553 -20.641 1.000 13.520 73 GLY A C 1
ATOM 567 O O . GLY A 1 73 ? -8.660 -6.083 -19.704 1.000 13.733 73 GLY A O 1
ATOM 568 N N . MET A 1 74 ? -10.550 -5.231 -20.622 1.000 12.452 74 MET A N 1
ATOM 569 C CA . MET A 1 74 ? -11.371 -5.448 -19.412 1.000 13.263 74 MET A CA 1
ATOM 570 C C . MET A 1 74 ? -11.436 -6.934 -19.092 1.000 13.331 74 MET A C 1
ATOM 571 O O . MET A 1 74 ? -11.412 -7.276 -17.930 1.000 14.335 74 MET A O 1
ATOM 576 N N . ARG A 1 75 ? -11.469 -7.811 -20.079 1.000 14.245 75 ARG A N 1
ATOM 577 C CA . ARG A 1 75 ? -11.487 -9.266 -19.814 1.000 14.422 75 ARG A CA 1
ATOM 578 C C . ARG A 1 75 ? -10.170 -9.678 -19.155 1.000 14.270 75 ARG A C 1
ATOM 579 O O . ARG A 1 75 ? -10.161 -10.707 -18.471 1.000 15.592 75 ARG A O 1
ATOM 587 N N . ASP A 1 76 ? -9.122 -8.879 -19.334 1.000 14.661 76 ASP A N 1
ATOM 588 C CA . ASP A 1 76 ? -7.797 -9.085 -18.699 1.000 15.508 76 ASP A CA 1
ATOM 589 C C . ASP A 1 76 ? -7.736 -8.313 -17.388 1.000 13.962 76 ASP A C 1
ATOM 590 O O . ASP A 1 76 ? -6.670 -8.331 -16.763 1.000 16.558 76 ASP A O 1
ATOM 595 N N . GLY A 1 77 ? -8.824 -7.643 -17.025 1.000 12.651 77 GLY A N 1
ATOM 596 C CA . GLY A 1 77 ? -8.905 -6.852 -15.787 1.000 12.789 77 GLY A CA 1
ATOM 597 C C . GLY A 1 77 ? -8.291 -5.484 -15.962 1.000 13.374 77 GLY A C 1
ATOM 598 O O . GLY A 1 77 ? -8.055 -4.811 -14.974 1.000 13.516 77 GLY A O 1
ATOM 599 N N . LEU A 1 78 ? -8.044 -5.057 -17.199 1.000 13.489 78 LEU A N 1
ATOM 600 C CA . LEU A 1 78 ? -7.402 -3.757 -17.464 1.000 12.784 78 LEU A CA 1
ATOM 601 C C . LEU A 1 78 ? -8.468 -2.684 -17.593 1.000 12.074 78 LEU A C 1
ATOM 602 O O . LEU A 1 78 ? -9.501 -2.913 -18.238 1.000 12.472 78 LEU A O 1
ATOM 607 N N . SER A 1 79 ? -8.213 -1.552 -16.960 1.000 12.476 79 SER A N 1
ATOM 608 C CA . SER A 1 79 ? -9.119 -0.391 -16.973 1.000 13.169 79 SER A CA 1
ATOM 609 C C . SER A 1 79 ? -9.288 0.036 -18.413 1.000 12.487 79 SER A C 1
ATOM 610 O O . SER A 1 79 ? -8.310 0.189 -19.125 1.000 13.509 79 SER A O 1
ATOM 613 N N . PRO A 1 80 ? -10.533 0.213 -18.861 1.000 12.681 80 PRO A N 1
ATOM 614 C CA . PRO A 1 80 ? -10.757 0.707 -20.206 1.000 12.796 80 PRO A CA 1
ATOM 615 C C . PRO A 1 80 ? -10.244 2.142 -20.312 1.000 12.997 80 PRO A C 1
ATOM 616 O O . PRO A 1 80 ? -10.325 2.934 -19.401 1.000 13.987 80 PRO A O 1
ATOM 620 N N . PHE A 1 81 ? -9.716 2.460 -21.476 1.000 13.161 81 PHE A N 1
ATOM 621 C CA . PHE A 1 81 ? -9.384 3.843 -21.826 1.000 13.585 81 PHE A CA 1
ATOM 622 C C . PHE A 1 81 ? -10.670 4.628 -21.942 1.000 13.127 81 PHE A C 1
ATOM 623 O O . PHE A 1 81 ? -11.673 4.108 -22.463 1.000 14.649 81 PHE A O 1
ATOM 631 N N . THR A 1 82 ? -10.612 5.868 -21.503 1.000 14.290 82 THR A N 1
ATOM 632 C CA . THR A 1 82 ? -11.695 6.830 -21.742 1.000 15.505 82 THR A CA 1
ATOM 633 C C . THR A 1 82 ? -11.474 7.393 -23.125 1.000 14.251 82 THR A C 1
ATOM 634 O O . THR A 1 82 ? -10.372 7.302 -23.672 1.000 13.842 82 THR A O 1
ATOM 638 N N . PRO A 1 83 ? -12.498 8.047 -23.689 1.000 15.822 83 PRO A N 1
ATOM 639 C CA . PRO A 1 83 ? -12.269 8.866 -24.865 1.000 16.089 83 PRO A CA 1
ATOM 640 C C . PRO A 1 83 ? -11.151 9.845 -24.514 1.000 15.075 83 PRO A C 1
ATOM 641 O O . PRO A 1 83 ? -11.008 10.260 -23.373 1.000 16.183 83 PRO A O 1
ATOM 645 N N . LYS A 1 84 ? -10.375 10.200 -25.519 1.000 16.283 84 LYS A N 1
ATOM 646 C CA . LYS A 1 84 ? -9.236 11.118 -25.356 1.000 16.582 84 LYS A CA 1
ATOM 647 C C . LYS A 1 84 ? -9.689 12.390 -24.640 1.000 17.564 84 LYS A C 1
ATOM 648 O O . LYS A 1 84 ? -8.938 12.872 -23.792 1.000 18.314 84 LYS A O 1
ATOM 654 N N . ALA A 1 85 ? -10.877 12.898 -24.964 1.000 18.836 85 ALA A N 1
ATOM 655 C CA . ALA A 1 85 ? -11.407 14.182 -24.454 1.000 21.270 85 ALA A CA 1
ATOM 656 C C . ALA A 1 85 ? -11.512 14.107 -22.930 1.000 21.538 85 ALA A C 1
ATOM 657 O O . ALA A 1 85 ? -11.515 15.163 -22.281 1.000 23.727 85 ALA A O 1
ATOM 659 N N . GLU A 1 86 ? -11.595 12.891 -22.393 1.000 19.884 86 GLU A N 1
ATOM 660 C CA . GLU A 1 86 ? -11.852 12.657 -20.955 1.000 21.050 86 GLU A CA 1
ATOM 661 C C . GLU A 1 86 ? -10.555 12.251 -20.264 1.000 19.991 86 GLU A C 1
ATOM 662 O O . GLU A 1 86 ? -10.571 12.052 -19.056 1.000 21.499 86 GLU A O 1
ATOM 668 N N . GLN A 1 87 ? -9.460 12.167 -21.003 1.000 19.323 87 GLN A N 1
ATOM 669 C CA . GLN A 1 87 ? -8.142 11.830 -20.426 1.000 19.077 87 GLN A CA 1
ATOM 670 C C . GLN A 1 87 ? -7.531 13.096 -19.838 1.000 19.874 87 GLN A C 1
ATOM 671 O O . GLN A 1 87 ? -7.846 14.201 -20.307 1.000 23.442 87 GLN A O 1
ATOM 677 N N . ALA A 1 88 ? -6.698 12.918 -18.825 1.000 21.502 88 ALA A N 1
ATOM 678 C CA . ALA A 1 88 ? -5.947 14.007 -18.176 1.000 23.878 88 ALA A CA 1
ATOM 679 C C . ALA A 1 88 ? -4.483 13.604 -18.193 1.000 27.784 88 ALA A C 1
ATOM 680 O O . ALA A 1 88 ? -4.042 12.887 -17.257 1.000 26.476 88 ALA A O 1
ATOM 682 N N . GLY A 1 89 ? -3.820 13.979 -19.289 1.000 31.587 89 GLY A N 1
ATOM 683 C CA . GLY A 1 89 ? -2.419 13.643 -19.574 1.000 31.232 89 GLY A CA 1
ATOM 684 C C . GLY A 1 89 ? -2.195 12.156 -19.429 1.000 30.207 89 GLY A C 1
ATOM 685 O O . GLY A 1 89 ? -2.895 11.381 -20.121 1.000 30.285 89 GLY A O 1
ATOM 686 N N . GLY A 1 90 ? -1.291 11.783 -18.524 1.000 30.235 90 GLY A N 1
ATOM 687 C CA . GLY A 1 90 ? -0.896 10.388 -18.266 1.000 31.900 90 GLY A CA 1
ATOM 688 C C . GLY A 1 90 ? -2.091 9.530 -17.909 1.000 28.749 90 GLY A C 1
ATOM 689 O O . GLY A 1 90 ? -2.040 8.317 -18.184 1.000 32.200 90 GLY A O 1
ATOM 690 N N . ARG A 1 91 ? -3.131 10.128 -17.320 1.000 24.370 91 ARG A N 1
ATOM 691 C CA . ARG A 1 91 ? -4.324 9.382 -16.849 1.000 23.163 91 ARG A CA 1
ATOM 692 C C . ARG A 1 91 ? -5.315 9.277 -18.005 1.000 18.182 91 ARG A C 1
ATOM 693 O O . ARG A 1 91 ? -5.885 10.295 -18.406 1.000 20.986 91 ARG A O 1
ATOM 701 N N . ASP A 1 92 ? -5.498 8.070 -18.519 1.000 15.255 92 ASP A N 1
ATOM 702 C CA . ASP A 1 92 ? -6.309 7.864 -19.740 1.000 14.840 92 ASP A CA 1
ATOM 703 C C . ASP A 1 92 ? -7.313 6.733 -19.554 1.000 15.641 92 ASP A C 1
ATOM 704 O O . ASP A 1 92 ? -8.040 6.429 -20.502 1.000 16.194 92 ASP A O 1
ATOM 709 N N . LYS A 1 93 ? -7.368 6.146 -18.363 1.000 15.250 93 LYS A N 1
ATOM 710 C CA . LYS A 1 93 ? -8.260 5.012 -18.063 1.000 16.436 93 LYS A CA 1
ATOM 711 C C . LYS A 1 93 ? -9.414 5.520 -17.221 1.000 14.668 93 LYS A C 1
ATOM 712 O O . LYS A 1 93 ? -9.215 6.463 -16.435 1.000 15.500 93 LYS A O 1
ATOM 718 N N . TYR A 1 94 ? -10.551 4.866 -17.328 1.000 14.995 94 TYR A N 1
ATOM 719 C CA . TYR A 1 94 ? -11.627 5.041 -16.337 1.000 14.508 94 TYR A CA 1
ATOM 720 C C . TYR A 1 94 ? -11.036 4.768 -14.967 1.000 15.928 94 TYR A C 1
ATOM 721 O O . TYR A 1 94 ? -10.369 3.754 -14.780 1.000 15.932 94 TYR A O 1
ATOM 730 N N . ALA A 1 95 ? -11.222 5.730 -14.083 1.000 16.138 95 ALA A N 1
ATOM 731 C CA . ALA A 1 95 ? -10.692 5.680 -12.714 1.000 16.394 95 ALA A CA 1
ATOM 732 C C . ALA A 1 95 ? -11.805 5.159 -11.820 1.000 16.077 95 ALA A C 1
ATOM 733 O O . ALA A 1 95 ? -12.959 5.537 -12.009 1.000 17.190 95 ALA A O 1
ATOM 735 N N . ILE A 1 96 ? -11.459 4.251 -10.928 1.000 14.688 96 ILE A N 1
ATOM 736 C CA . ILE A 1 96 ? -12.368 3.891 -9.819 1.000 14.837 96 ILE A CA 1
ATOM 737 C C . ILE A 1 96 ? -11.972 4.790 -8.660 1.000 16.398 96 ILE A C 1
ATOM 738 O O . ILE A 1 96 ? -10.861 4.628 -8.161 1.000 19.284 96 ILE A O 1
ATOM 743 N N . HIS A 1 97 ? -12.828 5.750 -8.343 1.000 16.206 97 HIS A N 1
ATOM 744 C CA . HIS A 1 97 ? -12.550 6.814 -7.358 1.000 17.869 97 HIS A CA 1
ATOM 745 C C . HIS A 1 97 ? -13.137 6.390 -6.023 1.000 17.405 97 HIS A C 1
ATOM 746 O O . HIS A 1 97 ? -14.274 5.913 -5.997 1.000 16.932 97 HIS A O 1
ATOM 753 N N . HIS A 1 98 ? -12.360 6.558 -4.966 1.000 18.438 98 HIS A N 1
ATOM 754 C CA . HIS A 1 98 ? -12.835 6.403 -3.574 1.000 18.979 98 HIS A CA 1
ATOM 755 C C . HIS A 1 98 ? -13.453 7.723 -3.142 1.000 21.421 98 HIS A C 1
ATOM 756 O O . HIS A 1 98 ? -12.699 8.698 -3.006 1.000 23.083 98 HIS A O 1
ATOM 763 N N . VAL A 1 99 ? -14.775 7.746 -2.999 1.000 22.250 99 VAL A N 1
ATOM 764 C CA . VAL A 1 99 ? -15.552 8.986 -2.720 1.000 24.185 99 VAL A CA 1
ATOM 765 C C . VAL A 1 99 ? -15.040 9.566 -1.406 1.000 25.139 99 VAL A C 1
ATOM 766 O O . VAL A 1 99 ? -14.679 10.756 -1.372 1.000 27.089 99 VAL A O 1
ATOM 770 N N . VAL A 1 100 ? -15.019 8.737 -0.369 1.000 25.081 100 VAL A N 1
ATOM 771 C CA . VAL A 1 100 ? -14.279 9.047 0.883 1.000 26.252 100 VAL A CA 1
ATOM 772 C C . VAL A 1 100 ? -12.866 8.527 0.656 1.000 25.129 100 VAL A C 1
ATOM 773 O O . VAL A 1 100 ? -12.705 7.313 0.428 1.000 22.742 100 VAL A O 1
ATOM 777 N N . GLN A 1 101 ? -11.893 9.422 0.692 1.000 28.265 101 GLN A N 1
ATOM 778 C CA . GLN A 1 101 ? -10.486 9.076 0.407 1.000 28.829 101 GLN A CA 1
ATOM 779 C C . GLN A 1 101 ? -10.010 8.067 1.453 1.000 27.733 101 GLN A C 1
ATOM 780 O O . GLN A 1 101 ? -10.376 8.195 2.642 1.000 27.591 101 GLN A O 1
ATOM 786 N N . ILE A 1 102 ? -9.209 7.105 1.016 1.000 28.511 102 ILE A N 1
ATOM 787 C CA . ILE A 1 102 ? -8.632 6.057 1.903 1.000 28.379 102 ILE A CA 1
ATOM 788 C C . ILE A 1 102 ? -7.881 6.754 3.033 1.000 31.310 102 ILE A C 1
ATOM 789 O O . ILE A 1 102 ? -8.042 6.327 4.175 1.000 32.765 102 ILE A O 1
ATOM 794 N N . SER A 1 103 ? -7.138 7.813 2.705 1.000 34.601 103 SER A N 1
ATOM 795 C CA . SER A 1 103 ? -6.351 8.641 3.657 1.000 36.919 103 SER A CA 1
ATOM 796 C C . SER A 1 103 ? -7.260 9.260 4.727 1.000 39.194 103 SER A C 1
ATOM 797 O O . SER A 1 103 ? -6.739 9.600 5.803 1.000 42.875 103 SER A O 1
ATOM 800 N N . GLN A 1 104 ? -8.554 9.419 4.434 1.000 36.545 104 GLN A N 1
ATOM 801 C CA . GLN A 1 104 ? -9.557 10.002 5.366 1.000 36.599 104 GLN A CA 1
ATOM 802 C C . GLN A 1 104 ? -10.474 8.902 5.916 1.000 34.837 104 GLN A C 1
ATOM 803 O O . GLN A 1 104 ? -11.590 9.237 6.364 1.000 35.905 104 GLN A O 1
ATOM 809 N N . GLY A 1 105 ? -10.008 7.649 5.918 1.000 29.579 105 GLY A N 1
ATOM 810 C CA . GLY A 1 105 ? -10.744 6.501 6.480 1.000 30.319 105 GLY A CA 1
ATOM 811 C C . GLY A 1 105 ? -11.736 5.926 5.490 1.000 27.201 105 GLY A C 1
ATOM 812 O O . GLY A 1 105 ? -12.595 5.124 5.900 1.000 26.606 105 GLY A O 1
ATOM 813 N N . GLY A 1 106 ? -11.626 6.309 4.217 1.000 24.138 106 GLY A N 1
ATOM 814 C CA . GLY A 1 106 ? -12.416 5.693 3.142 1.000 24.616 106 GLY A CA 1
ATOM 815 C C . GLY A 1 106 ? -12.119 4.210 3.069 1.000 21.968 106 GLY A C 1
ATOM 816 O O . GLY A 1 106 ? -10.937 3.834 3.211 1.000 24.189 106 GLY A O 1
ATOM 817 N N . ALA A 1 107 ? -13.150 3.392 2.855 1.000 20.202 107 ALA A N 1
ATOM 818 C CA . ALA A 1 107 ? -13.023 1.928 2.713 1.000 20.775 107 ALA A CA 1
ATOM 819 C C . ALA A 1 107 ? -12.543 1.647 1.291 1.000 19.547 107 ALA A C 1
ATOM 820 O O . ALA A 1 107 ? -13.209 2.096 0.340 1.000 20.382 107 ALA A O 1
ATOM 822 N N . VAL A 1 108 ? -11.389 1.000 1.166 1.000 20.566 108 VAL A N 1
ATOM 823 C CA . VAL A 1 108 ? -10.759 0.722 -0.151 1.000 18.582 108 VAL A CA 1
ATOM 824 C C . VAL A 1 108 ? -11.727 -0.137 -0.962 1.000 16.645 108 VAL A C 1
ATOM 825 O O . VAL A 1 108 ? -11.898 0.110 -2.153 1.000 16.795 108 VAL A O 1
ATOM 829 N N . TYR A 1 109 ? -12.322 -1.146 -0.348 1.000 17.179 109 TYR A N 1
ATOM 830 C CA . TYR A 1 109 ? -13.100 -2.160 -1.091 1.000 16.550 109 TYR A CA 1
ATOM 831 C C . TYR A 1 109 ? -14.584 -2.015 -0.803 1.000 15.546 109 TYR A C 1
ATOM 832 O O . TYR A 1 109 ? -15.340 -2.954 -1.106 1.000 15.841 109 TYR A O 1
ATOM 841 N N . ASP A 1 110 ? -15.001 -0.879 -0.250 1.000 16.299 110 ASP A N 1
ATOM 842 C CA . ASP A 1 110 ? -16.451 -0.643 -0.133 1.000 15.892 110 ASP A CA 1
ATOM 843 C C . ASP A 1 110 ? -16.912 -0.101 -1.475 1.000 16.072 110 ASP A C 1
ATOM 844 O O . ASP A 1 110 ? -16.567 1.034 -1.848 1.000 16.610 110 ASP A O 1
ATOM 849 N N . ILE A 1 111 ? -17.689 -0.933 -2.141 1.000 16.203 111 ILE A N 1
ATOM 850 C CA . ILE A 1 111 ? -18.200 -0.667 -3.502 1.000 16.002 111 ILE A CA 1
ATOM 851 C C . ILE A 1 111 ? -19.027 0.615 -3.476 1.000 15.985 111 ILE A C 1
ATOM 852 O O . ILE A 1 111 ? -18.998 1.352 -4.449 1.000 17.630 111 ILE A O 1
ATOM 857 N N . ASP A 1 112 ? -19.716 0.900 -2.381 1.000 17.054 112 ASP A N 1
ATOM 858 C CA . ASP A 1 112 ? -20.570 2.107 -2.297 1.000 18.783 112 ASP A CA 1
ATOM 859 C C . ASP A 1 112 ? -19.693 3.338 -2.090 1.000 17.713 112 ASP A C 1
ATOM 860 O O . ASP A 1 112 ? -20.212 4.455 -2.213 1.000 22.515 112 ASP A O 1
ATOM 865 N N . ASN A 1 113 ? -18.407 3.137 -1.819 1.000 17.182 113 ASN A N 1
ATOM 866 C CA . ASN A 1 113 ? -17.428 4.242 -1.712 1.000 18.183 113 ASN A CA 1
ATOM 867 C C . ASN A 1 113 ? -16.762 4.478 -3.068 1.000 17.294 113 ASN A C 1
ATOM 868 O O . ASN A 1 113 ? -15.838 5.302 -3.138 1.000 19.035 113 ASN A O 1
ATOM 873 N N . LEU A 1 114 ? -17.199 3.767 -4.103 1.000 16.336 114 LEU A N 1
ATOM 874 C CA . LEU A 1 114 ? -16.520 3.844 -5.413 1.000 15.824 114 LEU A CA 1
ATOM 875 C C . LEU A 1 114 ? -17.410 4.566 -6.405 1.000 16.269 114 LEU A C 1
ATOM 876 O O . LEU A 1 114 ? -18.616 4.325 -6.441 1.000 18.408 114 LEU A O 1
ATOM 881 N N . ARG A 1 115 ? -16.765 5.380 -7.217 1.000 16.634 115 ARG A N 1
ATOM 882 C CA . ARG A 1 115 ? -17.398 5.993 -8.393 1.000 17.972 115 ARG A CA 1
ATOM 883 C C . ARG A 1 115 ? -16.464 5.749 -9.550 1.000 17.852 115 ARG A C 1
ATOM 884 O O . ARG A 1 115 ? -15.261 5.868 -9.360 1.000 18.396 115 ARG A O 1
ATOM 892 N N . VAL A 1 116 ? -17.003 5.463 -10.713 1.000 17.870 116 VAL A N 1
ATOM 893 C CA . VAL A 1 116 ? -16.132 5.441 -11.906 1.000 16.993 116 VAL A CA 1
ATOM 894 C C . VAL A 1 116 ? -16.164 6.838 -12.509 1.000 16.671 116 VAL A C 1
ATOM 895 O O . VAL A 1 116 ? -17.236 7.438 -12.614 1.000 17.870 116 VAL A O 1
ATOM 899 N N . MET A 1 117 ? -14.980 7.341 -12.809 1.000 17.486 117 MET A N 1
ATOM 900 C CA . MET A 1 117 ? -14.791 8.714 -13.296 1.000 18.496 117 MET A CA 1
ATOM 901 C C . MET A 1 117 ? -13.824 8.652 -14.458 1.000 17.301 117 MET A C 1
ATOM 902 O O . MET A 1 117 ? -12.949 7.793 -14.468 1.000 17.665 117 MET A O 1
ATOM 907 N N . THR A 1 118 ? -13.958 9.577 -15.380 1.000 16.901 118 THR A N 1
ATOM 908 C CA . THR A 1 118 ? -12.875 9.818 -16.341 1.000 18.593 118 THR A CA 1
ATOM 909 C C . THR A 1 118 ? -11.752 10.503 -15.586 1.000 18.654 118 THR A C 1
ATOM 910 O O . THR A 1 118 ? -11.988 11.143 -14.564 1.000 19.109 118 THR A O 1
ATOM 914 N N . PRO A 1 119 ? -10.505 10.387 -16.067 1.000 17.647 119 PRO A N 1
ATOM 915 C CA . PRO A 1 119 ? -9.391 11.115 -15.471 1.000 19.634 119 PRO A CA 1
ATOM 916 C C . PRO A 1 119 ? -9.701 12.606 -15.345 1.000 19.529 119 PRO A C 1
ATOM 917 O O . PRO A 1 119 ? -9.346 13.192 -14.352 1.000 22.985 119 PRO A O 1
ATOM 921 N N . LYS A 1 120 ? -10.334 13.174 -16.371 1.000 21.443 120 LYS A N 1
ATOM 922 C CA . LYS A 1 120 ? -10.662 14.617 -16.417 1.000 23.541 120 LYS A CA 1
ATOM 923 C C . LYS A 1 120 ? -11.501 14.963 -15.189 1.000 24.975 120 LYS A C 1
ATOM 924 O O . LYS A 1 120 ? -11.210 15.977 -14.540 1.000 28.186 120 LYS A O 1
ATOM 930 N N . MET A 1 121 ? -12.505 14.145 -14.883 1.000 24.956 121 MET A N 1
ATOM 931 C CA . MET A 1 121 ? -13.363 14.371 -13.696 1.000 26.358 121 MET A CA 1
ATOM 932 C C . MET A 1 121 ? -12.567 14.011 -12.443 1.000 24.978 121 MET A C 1
ATOM 933 O O . MET A 1 121 ? -12.613 14.775 -11.473 1.000 25.554 121 MET A O 1
ATOM 938 N N . HIS A 1 122 ? -11.859 12.887 -12.485 1.000 21.536 122 HIS A N 1
ATOM 939 C CA . HIS A 1 122 ? -11.155 12.297 -11.320 1.000 22.064 122 HIS A CA 1
ATOM 940 C C . HIS A 1 122 ? -10.148 13.295 -10.747 1.000 22.675 122 HIS A C 1
ATOM 941 O O . HIS A 1 122 ? -10.082 13.448 -9.521 1.000 25.021 122 HIS A O 1
ATOM 948 N N . ILE A 1 123 ? -9.403 13.967 -11.621 1.000 23.158 123 ILE A N 1
ATOM 949 C CA . ILE A 1 123 ? -8.273 14.858 -11.233 1.000 24.233 123 ILE A CA 1
ATOM 950 C C . ILE A 1 123 ? -8.825 16.128 -10.570 1.000 27.220 123 ILE A C 1
ATOM 951 O O . ILE A 1 123 ? -8.054 16.804 -9.858 1.000 28.418 123 ILE A O 1
ATOM 956 N N . GLN A 1 124 ? -10.111 16.425 -10.776 1.000 28.543 124 GLN A N 1
ATOM 957 C CA . GLN A 1 124 ? -10.795 17.599 -10.174 1.000 31.856 124 GLN A CA 1
ATOM 958 C C . GLN A 1 124 ? -11.229 17.246 -8.749 1.000 33.861 124 GLN A C 1
ATOM 959 O O . GLN A 1 124 ? -11.694 18.154 -8.040 1.000 36.079 124 GLN A O 1
ATOM 965 N N . VAL A 1 125 ? -11.059 15.979 -8.357 1.000 34.053 125 VAL A N 1
ATOM 966 C CA . VAL A 1 125 ? -11.059 15.515 -6.938 1.000 39.868 125 VAL A CA 1
ATOM 967 C C . VAL A 1 125 ? -9.648 15.002 -6.616 1.000 43.482 125 VAL A C 1
ATOM 968 O O . VAL A 1 125 ? -9.375 14.413 -5.571 1.000 51.113 125 VAL A O 1
ATOM 972 N N . SER B 2 1 ? 8.515 5.548 -28.741 1.000 44.107 3 SER B N 1
ATOM 973 C CA . SER B 2 1 ? 9.690 6.338 -29.223 1.000 44.421 3 SER B CA 1
ATOM 974 C C . SER B 2 1 ? 9.883 6.131 -30.731 1.000 42.003 3 SER B C 1
ATOM 975 O O . SER B 2 1 ? 10.416 7.045 -31.389 1.000 48.035 3 SER B O 1
ATOM 978 N N . LYS B 2 2 ? 9.459 4.976 -31.252 1.000 36.307 4 LYS B N 1
ATOM 979 C CA . LYS B 2 2 ? 9.586 4.587 -32.681 1.000 30.826 4 LYS B CA 1
ATOM 980 C C . LYS B 2 2 ? 8.535 5.305 -33.528 1.000 24.955 4 LYS B C 1
ATOM 981 O O . LYS B 2 2 ? 7.345 5.155 -33.237 1.000 25.066 4 LYS B O 1
ATOM 987 N N . LYS B 2 3 ? 8.964 5.997 -34.579 1.000 23.359 5 LYS B N 1
ATOM 988 C CA . LYS B 2 3 ? 8.050 6.715 -35.497 1.000 23.250 5 LYS B CA 1
ATOM 989 C C . LYS B 2 3 ? 7.383 5.701 -36.425 1.000 20.120 5 LYS B C 1
ATOM 990 O O . LYS B 2 3 ? 7.912 4.592 -36.577 1.000 21.397 5 LYS B O 1
ATOM 996 N N . ILE B 2 4 ? 6.265 6.082 -37.026 1.000 18.016 6 ILE B N 1
ATOM 997 C CA . ILE B 2 4 ? 5.590 5.276 -38.083 1.000 18.148 6 ILE B CA 1
ATOM 998 C C . ILE B 2 4 ? 6.628 4.851 -39.120 1.000 17.477 6 ILE B C 1
ATOM 999 O O . ILE B 2 4 ? 6.617 3.692 -39.521 1.000 18.735 6 ILE B O 1
ATOM 1004 N N . SER B 2 5 ? 7.473 5.782 -39.546 1.000 18.261 7 SER B N 1
ATOM 1005 C CA . SER B 2 5 ? 8.455 5.557 -40.633 1.000 20.374 7 SER B CA 1
ATOM 1006 C C . SER B 2 5 ? 9.515 4.546 -40.186 1.000 23.351 7 SER B C 1
ATOM 1007 O O . SER B 2 5 ? 10.193 4.000 -41.057 1.000 28.175 7 SER B O 1
ATOM 1010 N N . ASP B 2 6 ? 9.661 4.335 -38.875 1.000 25.759 8 ASP B N 1
ATOM 1011 C CA . ASP B 2 6 ? 10.610 3.354 -38.289 1.000 27.575 8 ASP B CA 1
ATOM 1012 C C . ASP B 2 6 ? 9.972 1.965 -38.255 1.000 26.789 8 ASP B C 1
ATOM 1013 O O . ASP B 2 6 ? 10.694 0.999 -37.977 1.000 30.833 8 ASP B O 1
ATOM 1018 N N . HIS B 2 7 ? 8.665 1.864 -38.486 1.000 23.965 9 HIS B N 1
ATOM 1019 C CA . HIS B 2 7 ? 7.975 0.555 -38.490 1.000 23.818 9 HIS B CA 1
ATOM 1020 C C . HIS B 2 7 ? 7.705 0.112 -39.916 1.000 23.241 9 HIS B C 1
ATOM 1021 O O . HIS B 2 7 ? 7.336 0.959 -40.738 1.000 24.994 9 HIS B O 1
ATOM 1028 N N . THR B 2 8 ? 7.763 -1.190 -40.154 1.000 25.469 10 THR B N 1
ATOM 1029 C CA . THR B 2 8 ? 7.042 -1.791 -41.294 1.000 26.229 10 THR B CA 1
ATOM 1030 C C . THR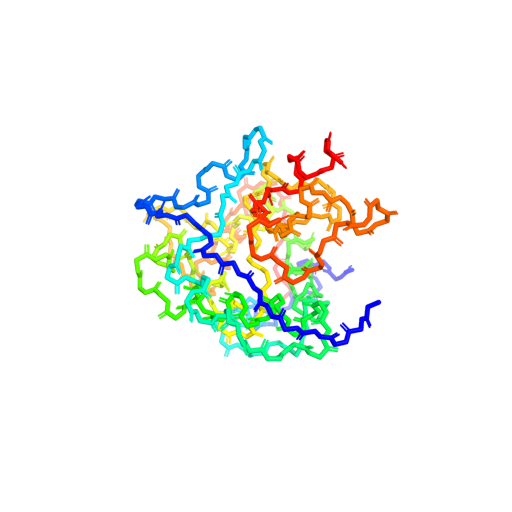 B 2 8 ? 5.557 -1.761 -40.937 1.000 21.715 10 THR B C 1
ATOM 1031 O O . THR B 2 8 ? 5.202 -1.716 -39.736 1.000 22.628 10 THR B O 1
ATOM 1035 N N . GLU B 2 9 ? 4.703 -1.769 -41.947 1.000 22.413 11 GLU B N 1
ATOM 1036 C CA . GLU B 2 9 ? 3.247 -1.816 -41.706 1.000 21.418 11 GLU B CA 1
ATOM 1037 C C . GLU B 2 9 ? 2.911 -3.071 -40.901 1.000 21.437 11 GLU B C 1
ATOM 1038 O O . GLU B 2 9 ? 2.149 -2.958 -39.946 1.000 21.761 11 GLU B O 1
ATOM 1044 N N . ALA B 2 10 ? 3.449 -4.230 -41.284 1.000 24.532 12 ALA B N 1
ATOM 1045 C CA . ALA B 2 10 ? 3.153 -5.513 -40.605 1.000 25.723 12 ALA B CA 1
ATOM 1046 C C . ALA B 2 10 ? 3.532 -5.370 -39.128 1.000 26.567 12 ALA B C 1
ATOM 1047 O O . ALA B 2 10 ? 2.743 -5.788 -38.259 1.000 26.474 12 ALA B O 1
ATOM 1049 N N . GLU B 2 11 ? 4.692 -4.759 -38.877 1.000 26.340 13 GLU B N 1
ATOM 1050 C CA . GLU B 2 11 ? 5.267 -4.525 -37.528 1.000 26.664 13 GLU B CA 1
ATOM 1051 C C . GLU B 2 11 ? 4.271 -3.695 -36.721 1.000 23.714 13 GLU B C 1
ATOM 1052 O O . GLU B 2 11 ? 3.896 -4.094 -35.611 1.000 25.782 13 GLU B O 1
ATOM 1058 N N . PHE B 2 12 ? 3.825 -2.589 -37.296 1.000 22.671 14 PHE B N 1
ATOM 1059 C CA . PHE B 2 12 ? 2.877 -1.669 -36.640 1.000 20.490 14 PHE B CA 1
ATOM 1060 C C . PHE B 2 12 ? 1.522 -2.354 -36.473 1.000 19.078 14 PHE B C 1
ATOM 1061 O O . PHE B 2 12 ? 0.871 -2.242 -35.420 1.000 21.385 14 PHE B O 1
ATOM 1069 N N . PHE B 2 13 ? 1.098 -3.062 -37.513 1.000 21.948 15 PHE B N 1
ATOM 1070 C CA . PHE B 2 13 ? -0.198 -3.772 -37.521 1.000 21.352 15 PHE B CA 1
ATOM 1071 C C . PHE B 2 13 ? -0.210 -4.802 -36.391 1.000 22.353 15 PHE B C 1
ATOM 1072 O O . PHE B 2 13 ? -1.248 -4.975 -35.732 1.000 22.413 15 PHE B O 1
ATOM 1080 N N . SER B 2 14 ? 0.924 -5.471 -36.196 1.000 24.042 16 SER B N 1
ATOM 1081 C CA . SER B 2 14 ? 1.137 -6.456 -35.109 1.000 25.697 16 SER B CA 1
ATOM 1082 C C . SER B 2 14 ? 0.842 -5.785 -33.768 1.000 25.911 16 SER B C 1
ATOM 1083 O O . SER B 2 14 ? 0.099 -6.392 -32.979 1.000 25.291 16 SER B O 1
ATOM 1086 N N . LEU B 2 15 ? 1.386 -4.581 -33.536 1.000 24.345 17 LEU B N 1
ATOM 1087 C CA . LEU B 2 15 ? 1.145 -3.816 -32.282 1.000 23.088 17 LEU B CA 1
ATOM 1088 C C . LEU B 2 15 ? -0.356 -3.643 -32.101 1.000 19.549 17 LEU B C 1
ATOM 1089 O O . LEU B 2 15 ? -0.873 -3.937 -31.014 1.000 20.851 17 LEU B O 1
ATOM 1094 N N . ILE B 2 16 ? -1.026 -3.144 -33.132 1.000 17.514 18 ILE B N 1
ATOM 1095 C CA . ILE B 2 16 ? -2.475 -2.850 -33.047 1.000 17.897 18 ILE B CA 1
ATOM 1096 C C . ILE B 2 16 ? -3.191 -4.160 -32.747 1.000 19.329 18 ILE B C 1
ATOM 1097 O O . ILE B 2 16 ? -4.086 -4.162 -31.904 1.000 19.720 18 ILE B O 1
ATOM 1102 N N . SER B 2 17 ? -2.828 -5.211 -33.479 1.000 20.794 19 SER B N 1
ATOM 1103 C CA . SER B 2 17 ? -3.465 -6.539 -33.363 1.000 20.259 19 SER B CA 1
ATOM 1104 C C . SER B 2 17 ? -3.379 -7.001 -31.909 1.000 20.264 19 SER B C 1
ATOM 1105 O O . SER B 2 17 ? -4.372 -7.516 -31.409 1.000 21.476 19 SER B O 1
ATOM 1108 N N . GLU B 2 18 ? -2.240 -6.773 -31.262 1.000 21.089 20 GLU B N 1
ATOM 1109 C CA . GLU B 2 18 ? -2.035 -7.157 -29.845 1.000 20.799 20 GLU B CA 1
ATOM 1110 C C . GLU B 2 18 ? -3.199 -6.628 -29.010 1.000 21.081 20 GLU B C 1
ATOM 1111 O O . GLU B 2 18 ? -3.710 -7.372 -28.188 1.000 20.982 20 GLU B O 1
ATO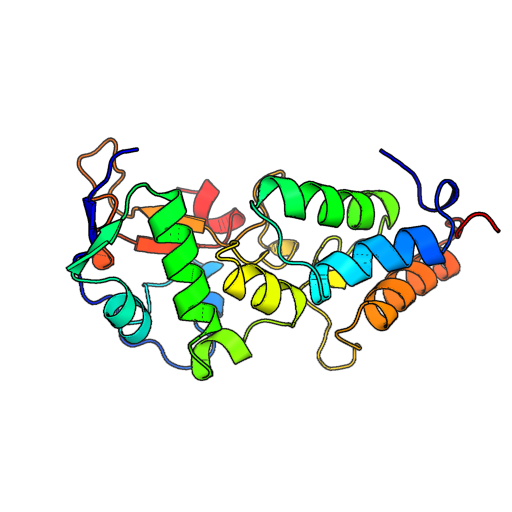M 1117 N N . LEU B 2 19 ? -3.601 -5.379 -29.221 1.000 18.145 21 LEU B N 1
ATOM 1118 C CA . LEU B 2 19 ? -4.659 -4.757 -28.388 1.000 18.984 21 LEU B CA 1
ATOM 1119 C C . LEU B 2 19 ? -5.976 -5.514 -28.545 1.000 17.927 21 LEU B C 1
ATOM 1120 O O . LEU B 2 19 ? -6.737 -5.560 -27.582 1.000 19.837 21 LEU B O 1
ATOM 1125 N N . PHE B 2 20 ? -6.255 -6.080 -29.714 1.000 18.835 22 PHE B N 1
ATOM 1126 C CA . PHE B 2 20 ? -7.516 -6.823 -29.946 1.000 20.318 22 PHE B CA 1
ATOM 1127 C C . PHE B 2 20 ? -7.376 -8.261 -29.466 1.000 22.000 22 PHE B C 1
ATOM 1128 O O . PHE B 2 20 ? -8.388 -8.828 -29.041 1.000 23.055 22 PHE B O 1
ATOM 1136 N N . ASN B 2 21 ? -6.169 -8.825 -29.561 1.000 24.056 23 ASN B N 1
ATOM 1137 C CA . ASN B 2 21 ? -5.976 -10.297 -29.579 1.000 27.623 23 ASN B CA 1
ATOM 1138 C C . ASN B 2 21 ? -5.118 -10.790 -28.412 1.000 28.015 23 ASN B C 1
ATOM 1139 O O . ASN B 2 21 ? -5.242 -11.981 -28.091 1.000 33.987 23 ASN B O 1
ATOM 1144 N N . ARG B 2 22 ? -4.263 -9.943 -27.833 1.000 25.446 24 ARG B N 1
ATOM 1145 C CA . ARG B 2 22 ? -3.269 -10.357 -26.808 1.000 26.482 24 ARG B CA 1
ATOM 1146 C C . ARG B 2 22 ? -3.860 -10.063 -25.431 1.000 24.176 24 ARG B C 1
ATOM 1147 O O . ARG B 2 22 ? -4.569 -9.053 -25.285 1.000 23.473 24 ARG B O 1
ATOM 1155 N N . SER B 2 23 ? -3.573 -10.923 -24.461 1.000 22.165 25 SER B N 1
ATOM 1156 C CA . SER B 2 23 ? -3.844 -10.638 -23.035 1.000 22.053 25 SER B CA 1
ATOM 1157 C C . SER B 2 23 ? -2.607 -9.986 -22.422 1.000 23.316 25 SER B C 1
ATOM 1158 O O . SER B 2 23 ? -1.521 -10.608 -22.411 1.000 30.288 25 SER B O 1
ATOM 1161 N N . PHE B 2 24 ? -2.774 -8.769 -21.936 1.000 16.845 26 PHE B N 1
ATOM 1162 C CA . PHE B 2 24 ? -1.695 -8.020 -21.266 1.000 16.045 26 PHE B CA 1
ATOM 1163 C C . PHE B 2 24 ? -1.735 -8.354 -19.787 1.000 16.784 26 PHE B C 1
ATOM 1164 O O . PHE B 2 24 ? -2.833 -8.412 -19.219 1.000 17.691 26 PHE B O 1
ATOM 1172 N N . SER B 2 25 ? -0.555 -8.579 -19.224 1.000 17.928 27 SER B N 1
ATOM 1173 C CA . SER B 2 25 ? -0.377 -8.953 -17.803 1.000 19.128 27 SER B CA 1
ATOM 1174 C C . SER B 2 25 ? -0.619 -7.744 -16.905 1.000 19.314 27 SER B C 1
ATOM 1175 O O . SER B 2 25 ? -0.782 -7.938 -15.709 1.000 22.201 27 SER B O 1
ATOM 1178 N N . SER B 2 26 ? -0.600 -6.538 -17.447 1.000 15.841 28 SER B N 1
ATOM 1179 C CA . SER B 2 26 ? -0.765 -5.316 -16.632 1.000 15.190 28 SER B CA 1
ATOM 1180 C C . SER B 2 26 ? -1.216 -4.179 -17.521 1.000 13.799 28 SER B C 1
ATOM 1181 O O . SER B 2 26 ? -1.024 -4.244 -18.752 1.000 13.443 28 SER B O 1
ATOM 1184 N N . GLU B 2 27 ? -1.748 -3.141 -16.914 1.000 13.727 29 GLU B N 1
ATOM 1185 C CA . GLU B 2 27 ? -2.093 -1.918 -17.660 1.000 13.902 29 GLU B CA 1
ATOM 1186 C C . GLU B 2 27 ? -0.818 -1.325 -18.228 1.000 13.917 29 GLU B C 1
ATOM 1187 O O . GLU B 2 27 ? -0.852 -0.856 -19.345 1.000 14.188 29 GLU B O 1
ATOM 1193 N N . LYS B 2 28 ? 0.278 -1.375 -17.495 1.000 15.426 30 LYS B N 1
ATOM 1194 C CA . LYS B 2 28 ? 1.554 -0.781 -17.950 1.000 17.084 30 LYS B CA 1
ATOM 1195 C C . LYS B 2 28 ? 1.956 -1.463 -19.254 1.000 16.354 30 LYS B C 1
ATOM 1196 O O . LYS B 2 28 ? 2.346 -0.772 -20.187 1.000 16.456 30 LYS B O 1
ATOM 1202 N N . GLU B 2 29 ? 1.866 -2.785 -19.295 1.000 15.925 31 GLU B N 1
ATOM 1203 C CA . GLU B 2 29 ? 2.340 -3.551 -20.464 1.000 15.839 31 GLU B CA 1
ATOM 1204 C C . GLU B 2 29 ? 1.485 -3.151 -21.657 1.000 14.830 31 GLU B C 1
ATOM 1205 O O . GLU B 2 29 ? 2.032 -2.924 -22.749 1.000 16.283 31 GLU B O 1
ATOM 1211 N N . ARG B 2 30 ? 0.180 -3.069 -21.460 1.000 13.456 32 ARG B N 1
ATOM 1212 C CA . ARG B 2 30 ? -0.720 -2.701 -22.568 1.000 13.271 32 ARG B CA 1
ATOM 1213 C C . ARG B 2 30 ? -0.420 -1.271 -22.979 1.000 13.549 32 ARG B C 1
ATOM 1214 O O . ARG B 2 30 ? -0.408 -0.985 -24.174 1.000 14.339 32 ARG B O 1
ATOM 1222 N N . ASP B 2 31 ? -0.171 -0.387 -22.034 1.000 14.501 33 ASP B N 1
ATOM 1223 C CA . ASP B 2 31 ? 0.061 1.040 -22.340 1.000 14.717 33 ASP B CA 1
ATOM 1224 C C . ASP B 2 31 ? 1.253 1.170 -23.273 1.000 15.030 33 ASP B C 1
ATOM 1225 O O . ASP B 2 31 ? 1.224 2.051 -24.135 1.000 15.499 33 ASP B O 1
ATOM 1230 N N . VAL B 2 32 ? 2.271 0.341 -23.085 1.000 15.710 34 VAL B N 1
ATOM 1231 C CA . VAL B 2 32 ? 3.485 0.424 -23.937 1.000 16.651 34 VAL B CA 1
ATOM 1232 C C . VAL B 2 32 ? 3.008 0.264 -25.373 1.000 15.866 34 VAL B C 1
ATOM 1233 O O . VAL B 2 32 ? 3.438 1.047 -26.209 1.000 16.927 34 VAL B O 1
ATOM 1237 N N . VAL B 2 33 ? 2.139 -0.709 -25.617 1.000 14.286 35 VAL B N 1
ATOM 1238 C CA . VAL B 2 33 ? 1.666 -1.003 -26.997 1.000 14.525 35 VAL B CA 1
ATOM 1239 C C . VAL B 2 33 ? 0.775 0.152 -27.430 1.000 13.922 35 VAL B C 1
ATOM 1240 O O . VAL B 2 33 ? 0.972 0.708 -28.514 1.000 14.437 35 VAL B O 1
ATOM 1244 N N . VAL B 2 34 ? -0.193 0.514 -26.616 1.000 13.887 36 VAL B N 1
ATOM 1245 C CA . VAL B 2 34 ? -1.150 1.581 -26.989 1.000 13.349 36 VAL B CA 1
ATOM 1246 C C . VAL B 2 34 ? -0.357 2.816 -27.382 1.000 12.833 36 VAL B C 1
ATOM 1247 O O . VAL B 2 34 ? -0.620 3.387 -28.431 1.000 14.428 36 VAL B O 1
ATOM 1251 N N . TYR B 2 35 ? 0.588 3.223 -26.555 1.000 13.148 37 TYR B N 1
ATOM 1252 C CA . TYR B 2 35 ? 1.306 4.492 -26.785 1.000 14.720 37 TYR B CA 1
ATOM 1253 C C . TYR B 2 35 ? 2.325 4.332 -27.897 1.000 14.722 37 TYR B C 1
ATOM 1254 O O . TYR B 2 35 ? 2.569 5.331 -28.564 1.000 15.207 37 TYR B O 1
ATOM 1263 N N . ALA B 2 36 ? 2.865 3.138 -28.101 1.000 15.788 38 ALA B N 1
ATOM 1264 C CA . ALA B 2 36 ? 3.755 2.905 -29.254 1.000 15.465 38 ALA B CA 1
ATOM 1265 C C . ALA B 2 36 ? 2.926 3.262 -30.483 1.000 15.099 38 ALA B C 1
ATOM 1266 O O . ALA B 2 36 ? 3.419 3.979 -31.372 1.000 16.195 38 ALA B O 1
ATOM 1268 N N . ILE B 2 37 ? 1.676 2.821 -30.491 1.000 13.020 39 ILE B N 1
ATOM 1269 C CA . ILE B 2 37 ? 0.775 3.041 -31.651 1.000 13.988 39 ILE B CA 1
ATOM 1270 C C . ILE B 2 37 ? 0.413 4.517 -31.710 1.000 13.800 39 ILE B C 1
ATOM 1271 O O . ILE B 2 37 ? 0.588 5.144 -32.752 1.000 15.496 39 ILE B O 1
ATOM 1276 N N . VAL B 2 38 ? -0.158 5.032 -30.639 1.000 13.862 40 VAL B N 1
ATOM 1277 C CA . VAL B 2 38 ? -0.790 6.371 -30.654 1.000 15.601 40 VAL B CA 1
ATOM 1278 C C . VAL B 2 38 ? 0.292 7.435 -30.817 1.000 14.648 40 VAL B C 1
ATOM 1279 O O . VAL B 2 38 ? 0.066 8.384 -31.557 1.000 15.700 40 VAL B O 1
ATOM 1283 N N . ASN B 2 39 ? 1.434 7.287 -30.158 1.000 14.031 41 ASN B N 1
ATOM 1284 C CA . ASN B 2 39 ? 2.499 8.313 -30.250 1.000 16.028 41 ASN B CA 1
ATOM 1285 C C . ASN B 2 39 ? 3.014 8.343 -31.687 1.000 16.112 41 ASN B C 1
ATOM 1286 O O . ASN B 2 39 ? 3.216 9.440 -32.225 1.000 19.824 41 ASN B O 1
ATOM 1291 N N . ALA B 2 40 ? 3.183 7.172 -32.287 1.000 15.310 42 ALA B N 1
ATOM 1292 C CA . ALA B 2 40 ? 3.640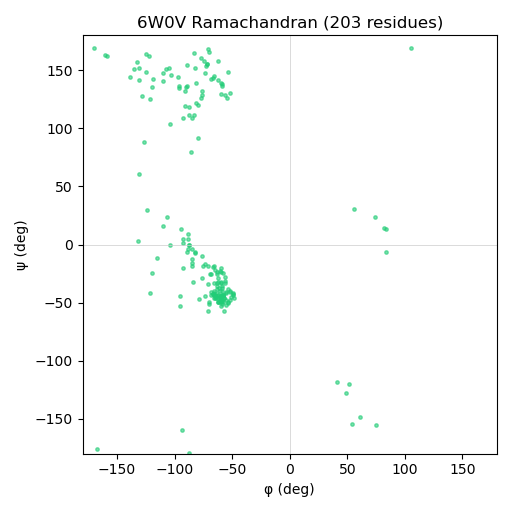 7.052 -33.691 1.000 14.791 42 ALA B CA 1
ATOM 1293 C C . ALA B 2 40 ? 2.566 7.640 -34.599 1.000 14.896 42 ALA B C 1
ATOM 1294 O O . ALA B 2 40 ? 2.915 8.376 -35.527 1.000 15.758 42 ALA B O 1
ATOM 1296 N N . ALA B 2 41 ? 1.307 7.289 -34.362 1.000 13.732 43 ALA B N 1
ATOM 1297 C CA . ALA B 2 41 ? 0.216 7.587 -35.315 1.000 13.395 43 ALA B CA 1
ATOM 1298 C C . ALA B 2 41 ? 0.126 9.094 -35.543 1.000 12.367 43 ALA B C 1
ATOM 1299 O O . ALA B 2 41 ? -0.141 9.500 -36.669 1.000 13.280 43 ALA B O 1
ATOM 1301 N N . GLN B 2 42 ? 0.286 9.890 -34.490 1.000 13.553 44 GLN B N 1
ATOM 1302 C CA . GLN B 2 42 ? 0.060 11.351 -34.514 1.000 14.065 44 GLN B CA 1
ATOM 1303 C C . GLN B 2 42 ? -1.347 11.640 -35.003 1.000 13.680 44 GLN B C 1
ATOM 1304 O O . GLN B 2 42 ? -1.572 12.683 -35.634 1.000 17.027 44 GLN B O 1
ATOM 1310 N N . HIS B 2 43 ? -2.261 10.732 -34.716 1.000 14.040 45 HIS B N 1
ATOM 1311 C CA . HIS B 2 43 ? -3.680 10.952 -35.032 1.000 14.309 45 HIS B CA 1
ATOM 1312 C C . HIS B 2 43 ? -4.215 11.914 -33.992 1.000 13.870 45 HIS B C 1
ATOM 1313 O O . HIS B 2 43 ? -3.980 11.710 -32.806 1.000 14.293 45 HIS B O 1
ATOM 1320 N N . PRO B 2 44 ? -4.940 12.973 -34.388 1.000 14.955 46 PRO B N 1
ATOM 1321 C CA . PRO B 2 44 ? -5.485 13.924 -33.427 1.000 16.078 46 PRO B CA 1
ATOM 1322 C C . PRO B 2 44 ? -6.397 13.258 -32.392 1.000 16.550 46 PRO B C 1
ATOM 1323 O O . PRO B 2 44 ? -6.545 13.792 -31.331 1.000 19.049 46 PRO B O 1
ATOM 1327 N N . ASP B 2 45 ? -6.981 12.114 -32.733 1.000 15.767 47 ASP B N 1
ATOM 1328 C CA . ASP B 2 45 ? -7.975 11.425 -31.876 1.000 16.007 47 ASP B CA 1
ATOM 1329 C C . ASP B 2 45 ? -7.237 10.492 -30.925 1.000 14.912 47 ASP B C 1
ATOM 1330 O O . ASP B 2 45 ? -7.891 9.917 -30.046 1.000 13.880 47 ASP B O 1
ATOM 1335 N N . GLY B 2 46 ? -5.920 10.392 -31.063 1.000 15.172 48 GLY B N 1
ATOM 1336 C CA . GLY B 2 46 ? -5.096 9.622 -30.119 1.000 14.552 48 GLY B CA 1
ATOM 1337 C C . GLY B 2 46 ? -5.688 8.245 -29.891 1.000 13.555 48 GLY B C 1
ATOM 1338 O O . GLY B 2 46 ? -6.039 7.546 -30.840 1.000 14.330 48 GLY B O 1
ATOM 1339 N N . THR B 2 47 ? -5.885 7.859 -28.647 1.000 13.574 49 THR B N 1
ATOM 1340 C CA . THR B 2 47 ? -6.286 6.480 -28.323 1.000 14.029 49 THR B CA 1
ATOM 1341 C C . THR B 2 47 ? -7.681 6.195 -28.863 1.000 13.184 49 THR B C 1
ATOM 1342 O O . THR B 2 47 ? -8.015 5.018 -28.981 1.000 14.158 49 THR B O 1
ATOM 1346 N N . ASP B 2 48 ? -8.467 7.224 -29.173 1.000 14.256 50 ASP B N 1
ATOM 1347 C CA . ASP B 2 48 ? -9.850 7.011 -29.657 1.000 14.583 50 ASP B CA 1
ATOM 1348 C C . ASP B 2 48 ? -9.801 6.180 -30.928 1.000 14.805 50 ASP B C 1
ATOM 1349 O O . ASP B 2 48 ? -10.721 5.423 -31.166 1.000 15.787 50 ASP B O 1
ATOM 1354 N N . ILE B 2 49 ? -8.740 6.346 -31.702 1.000 15.636 51 ILE B N 1
ATOM 1355 C CA . ILE B 2 49 ? -8.625 5.674 -33.019 1.000 16.626 51 ILE B CA 1
ATOM 1356 C C . ILE B 2 49 ? -8.598 4.158 -32.788 1.000 14.959 51 ILE B C 1
ATOM 1357 O O . ILE B 2 49 ? -9.027 3.410 -33.666 1.000 15.731 51 ILE B O 1
ATOM 1362 N N . ILE B 2 50 ? -8.162 3.717 -31.606 1.000 14.369 52 ILE B N 1
ATOM 1363 C CA . ILE B 2 50 ? -8.153 2.284 -31.224 1.000 14.586 52 ILE B CA 1
ATOM 1364 C C . ILE B 2 50 ? -9.420 1.978 -30.434 1.000 13.788 52 ILE B C 1
ATOM 1365 O O . ILE B 2 50 ? -10.103 1.006 -30.745 1.000 15.055 52 ILE B O 1
ATOM 1370 N N . PHE B 2 51 ? -9.666 2.755 -29.384 1.000 14.346 53 PHE B N 1
ATOM 1371 C CA . PHE B 2 51 ? -10.616 2.368 -28.318 1.000 14.599 53 PHE B CA 1
ATOM 1372 C C . PHE B 2 51 ? -12.022 2.887 -28.572 1.000 14.568 53 PHE B C 1
ATOM 1373 O O . PHE B 2 51 ? -12.949 2.343 -27.997 1.000 15.858 53 PHE B O 1
ATOM 1381 N N . TYR B 2 52 ? -12.171 3.903 -29.414 1.000 15.341 54 TYR B N 1
ATOM 1382 C CA . TYR B 2 52 ? -13.482 4.528 -29.691 1.000 15.830 54 TYR B CA 1
ATOM 1383 C C . TYR B 2 52 ? -13.666 4.642 -31.187 1.000 16.797 54 TYR B C 1
ATOM 1384 O O . TYR B 2 52 ? -13.882 5.731 -31.700 1.000 19.233 54 TYR B O 1
ATOM 1393 N N . PRO B 2 53 ? -13.668 3.505 -31.902 1.000 17.793 55 PRO B N 1
ATOM 1394 C CA . PRO B 2 53 ? -14.067 3.530 -33.304 1.000 19.062 55 PRO B CA 1
ATOM 1395 C C . PRO B 2 53 ? -15.498 4.084 -33.328 1.000 22.243 55 PRO B C 1
ATOM 1396 O O . PRO B 2 53 ? -16.281 3.709 -32.466 1.000 22.611 55 PRO B O 1
ATOM 1400 N N . LYS B 2 54 ? -15.799 4.989 -34.259 1.000 24.350 56 LYS B N 1
ATOM 1401 C CA . LYS B 2 54 ? -17.174 5.527 -34.421 1.000 27.321 56 LYS B CA 1
ATOM 1402 C C . LYS B 2 54 ? -18.041 4.399 -34.985 1.000 29.610 56 LYS B C 1
ATOM 1403 O O . LYS B 2 54 ? -17.466 3.398 -35.461 1.000 28.166 56 LYS B O 1
ATOM 1409 N N . GLU B 2 55 ? -19.365 4.555 -34.948 1.000 32.001 57 GLU B N 1
ATOM 1410 C CA . GLU B 2 55 ? -20.322 3.507 -35.401 1.000 37.700 57 GLU B CA 1
ATOM 1411 C C . GLU B 2 55 ? -20.004 3.128 -36.853 1.000 35.911 57 GLU B C 1
ATOM 1412 O O . GLU B 2 55 ? -20.164 1.945 -37.199 1.000 40.304 57 GLU B O 1
ATOM 1418 N N . ASP B 2 56 ? -19.528 4.098 -37.639 1.000 34.294 58 ASP B N 1
ATOM 1419 C CA . ASP B 2 56 ? -19.215 3.977 -39.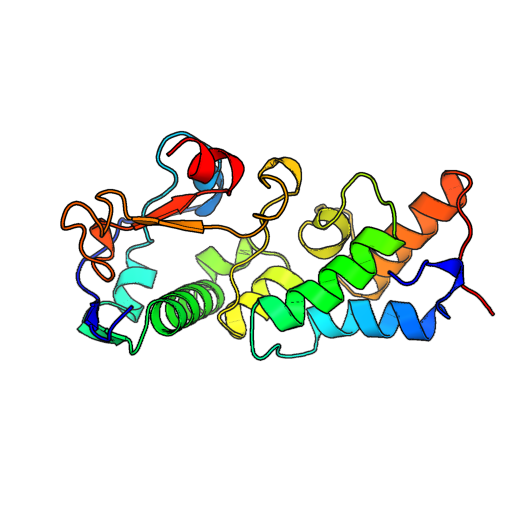090 1.000 36.196 58 ASP B CA 1
ATOM 1420 C C . ASP B 2 56 ? -17.805 3.410 -39.299 1.000 29.880 58 ASP B C 1
ATOM 1421 O O . ASP B 2 56 ? -17.417 3.213 -40.461 1.000 33.354 58 ASP B O 1
ATOM 1426 N N . GLU B 2 57 ? -17.040 3.183 -38.229 1.000 26.750 59 GLU B N 1
ATOM 1427 C CA . GLU B 2 57 ? -15.620 2.776 -38.355 1.000 26.922 59 GLU B CA 1
ATOM 1428 C C . GLU B 2 57 ? -15.480 1.308 -37.974 1.000 25.188 59 GLU B C 1
ATOM 1429 O O . GLU B 2 57 ? -16.267 0.828 -37.134 1.000 28.853 59 GLU B O 1
ATOM 1435 N N . GLU B 2 58 ? -14.500 0.634 -38.562 1.000 22.390 60 GLU B N 1
ATOM 1436 C CA . GLU B 2 58 ? -14.281 -0.804 -38.310 1.000 22.405 60 GLU B CA 1
ATOM 1437 C C . GLU B 2 58 ? -13.510 -0.944 -37.004 1.000 20.230 60 GLU B C 1
ATOM 1438 O O . GLU B 2 58 ? -12.416 -0.389 -36.861 1.000 20.449 60 GLU B O 1
ATOM 1444 N N . ASP B 2 59 ? -14.100 -1.668 -36.074 1.000 20.075 61 ASP B N 1
ATOM 1445 C CA . ASP B 2 59 ? -13.464 -1.923 -34.773 1.000 19.750 61 ASP B CA 1
ATOM 1446 C C . ASP B 2 59 ? -12.557 -3.143 -34.937 1.000 19.292 61 ASP B C 1
ATOM 1447 O O . ASP B 2 59 ? -12.989 -4.244 -34.606 1.000 21.248 61 ASP B O 1
ATOM 1452 N N . SER B 2 60 ? -11.367 -2.954 -35.502 1.000 18.168 62 SER B N 1
ATOM 1453 C CA . SER B 2 60 ? -10.419 -4.058 -35.807 1.000 20.202 62 SER B CA 1
ATOM 1454 C C . SER B 2 60 ? -9.008 -3.512 -35.977 1.000 19.122 62 SER B C 1
ATOM 1455 O O . SER B 2 60 ? -8.852 -2.305 -36.120 1.000 18.492 62 SER B O 1
ATOM 1458 N N . PRO B 2 61 ? -7.952 -4.363 -35.913 1.000 20.223 63 PRO B N 1
ATOM 1459 C CA . PRO B 2 61 ? -6.574 -3.919 -36.102 1.000 19.850 63 PRO B CA 1
ATOM 1460 C C . PRO B 2 61 ? -6.504 -3.287 -37.496 1.000 17.582 63 PRO B C 1
ATOM 1461 O O . PRO B 2 61 ? -5.907 -2.257 -37.639 1.000 17.668 63 PRO B O 1
ATOM 1465 N N . GLU B 2 62 ? -7.243 -3.841 -38.451 1.000 18.939 64 GLU B N 1
ATOM 1466 C CA . GLU B 2 62 ? -7.244 -3.303 -39.832 1.000 18.014 64 GLU B CA 1
ATOM 1467 C C . GLU B 2 62 ? -7.864 -1.905 -39.843 1.000 18.159 64 GLU B C 1
ATOM 1468 O O . GLU B 2 62 ? -7.304 -1.037 -40.502 1.000 18.191 64 GLU B O 1
ATOM 1474 N N . GLY B 2 63 ? -8.978 -1.703 -39.129 1.000 17.203 65 GLY B N 1
ATOM 1475 C CA . GLY B 2 63 ? -9.652 -0.394 -39.061 1.000 17.347 65 GLY B CA 1
ATOM 1476 C C . GLY B 2 63 ? -8.733 0.615 -38.422 1.000 16.285 65 GLY B C 1
ATOM 1477 O O . GLY B 2 63 ? -8.585 1.718 -38.903 1.000 16.179 65 GLY B O 1
ATOM 1478 N N . VAL B 2 64 ? -8.110 0.229 -37.323 1.000 16.242 66 VAL B N 1
ATOM 1479 C CA . VAL B 2 64 ? -7.181 1.157 -36.633 1.000 15.440 66 VAL B CA 1
ATOM 1480 C C . VAL B 2 64 ? -6.068 1.518 -37.608 1.000 15.179 66 VAL B C 1
ATOM 1481 O O . VAL B 2 64 ? -5.747 2.690 -37.733 1.000 15.814 66 VAL B O 1
ATOM 1485 N N . LEU B 2 65 ? -5.484 0.507 -38.245 1.000 15.098 67 LEU B N 1
ATOM 1486 C CA . LEU B 2 65 ? -4.351 0.728 -39.164 1.000 15.248 67 LEU B CA 1
ATOM 1487 C C . LEU B 2 65 ? -4.826 1.656 -40.274 1.000 14.693 67 LEU B C 1
ATOM 1488 O O . LEU B 2 65 ? -4.121 2.619 -40.562 1.000 15.044 67 LEU B O 1
ATOM 1493 N N . LYS B 2 66 ? -6.002 1.382 -40.835 1.000 15.525 68 LYS B N 1
ATOM 1494 C CA . LYS B 2 66 ? -6.580 2.244 -41.889 1.000 16.556 68 LYS B CA 1
ATOM 1495 C C . LYS B 2 66 ? -6.732 3.669 -41.361 1.000 16.072 68 LYS B C 1
ATOM 1496 O O . LYS B 2 66 ? -6.338 4.612 -42.022 1.000 15.855 68 LYS B O 1
ATOM 1502 N N . ARG B 2 67 ? -7.322 3.834 -40.185 1.000 14.981 69 ARG B N 1
ATOM 1503 C CA . ARG B 2 67 ? -7.589 5.197 -39.676 1.000 15.885 69 ARG B CA 1
ATOM 1504 C C . ARG B 2 67 ? -6.258 5.931 -39.519 1.000 14.653 69 ARG B C 1
ATOM 1505 O O . ARG B 2 67 ? -6.190 7.131 -39.840 1.000 16.043 69 ARG B O 1
ATOM 1513 N N . ILE B 2 68 ? -5.222 5.224 -39.086 1.000 14.372 70 ILE B N 1
ATOM 1514 C CA . ILE B 2 68 ? -3.887 5.842 -38.875 1.000 14.500 70 ILE B CA 1
ATOM 1515 C C . ILE B 2 68 ? -3.295 6.180 -40.229 1.000 13.930 70 ILE B C 1
ATOM 1516 O O . ILE B 2 68 ? -2.848 7.300 -40.417 1.000 14.508 70 ILE B O 1
ATOM 1521 N N . LYS B 2 69 ? -3.323 5.216 -41.132 1.000 14.205 71 LYS B N 1
ATOM 1522 C CA . LYS B 2 69 ? -2.701 5.412 -42.451 1.000 13.740 71 LYS B CA 1
ATOM 1523 C C . LYS B 2 69 ? -3.440 6.508 -43.201 1.000 13.659 71 LYS B C 1
ATOM 1524 O O . LYS B 2 69 ? -2.782 7.335 -43.818 1.000 14.588 71 LYS B O 1
ATOM 153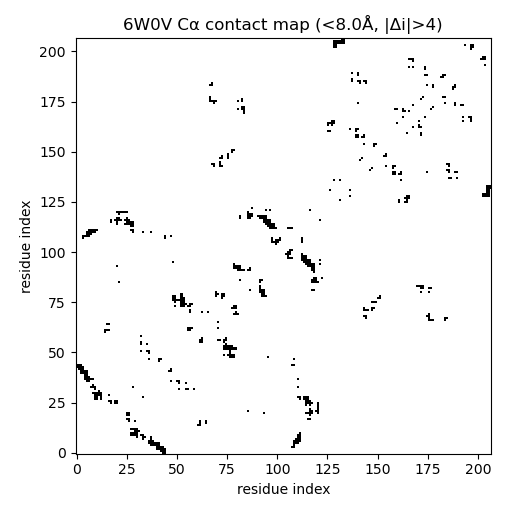0 N N . GLU B 2 70 ? -4.762 6.481 -43.171 1.000 14.691 72 GLU B N 1
ATOM 1531 C CA . GLU B 2 70 ? -5.541 7.447 -43.972 1.000 16.222 72 GLU B CA 1
ATOM 1532 C C . GLU B 2 70 ? -5.252 8.836 -43.446 1.000 14.891 72 GLU B C 1
ATOM 1533 O O . GLU B 2 70 ? -5.051 9.761 -44.227 1.000 17.753 72 GLU B O 1
ATOM 1539 N N . TRP B 2 71 ? -5.242 8.975 -42.135 1.000 14.731 73 TRP B N 1
ATOM 1540 C CA . TRP B 2 71 ? -5.054 10.309 -41.563 1.000 15.515 73 TRP B CA 1
ATOM 1541 C C . TRP B 2 71 ? -3.669 10.830 -41.934 1.000 14.363 73 TRP B C 1
ATOM 1542 O O . TRP B 2 71 ? -3.536 11.983 -42.377 1.000 14.826 73 TRP B O 1
ATOM 1553 N N . ARG B 2 72 ? -2.658 9.991 -41.782 1.000 13.512 74 ARG B N 1
ATOM 1554 C CA . ARG B 2 72 ? -1.265 10.395 -42.063 1.000 13.754 74 ARG B CA 1
ATOM 1555 C C . ARG B 2 72 ? -1.130 10.697 -43.547 1.000 13.464 74 ARG B C 1
ATOM 1556 O O . ARG B 2 72 ? -0.566 11.737 -43.874 1.000 14.234 74 ARG B O 1
ATOM 1564 N N . ALA B 2 73 ? -1.670 9.818 -44.382 1.000 13.350 75 ALA B N 1
ATOM 1565 C CA . ALA B 2 73 ? -1.535 9.967 -45.843 1.000 13.570 75 ALA B CA 1
ATOM 1566 C C . ALA B 2 73 ? -2.223 11.258 -46.280 1.000 13.764 75 ALA B C 1
ATOM 1567 O O . ALA B 2 73 ? -1.749 11.856 -47.238 1.000 15.369 75 ALA B O 1
ATOM 1569 N N . ALA B 2 74 ? -3.310 11.663 -45.625 1.000 14.740 76 ALA B N 1
ATOM 1570 C CA . ALA B 2 74 ? -4.100 12.852 -46.020 1.000 16.067 76 ALA B CA 1
ATOM 1571 C C . ALA B 2 74 ? -3.491 14.117 -45.412 1.000 15.490 76 ALA B C 1
ATOM 1572 O O . ALA B 2 74 ? -3.872 15.215 -45.825 1.000 18.205 76 ALA B O 1
ATOM 1574 N N . ASN B 2 75 ? -2.613 13.976 -44.414 1.000 14.846 77 ASN B N 1
ATOM 1575 C CA . ASN B 2 75 ? -2.161 15.142 -43.625 1.000 14.610 77 ASN B CA 1
ATOM 1576 C C . ASN B 2 75 ? -0.644 15.263 -43.663 1.000 15.344 77 ASN B C 1
ATOM 1577 O O . ASN B 2 75 ? -0.083 15.831 -42.746 1.000 16.899 77 ASN B O 1
ATOM 1582 N N . GLY B 2 76 ? -0.018 14.811 -44.739 1.000 15.048 78 GLY B N 1
ATOM 1583 C CA . GLY B 2 76 ? 1.367 15.191 -45.043 1.000 16.729 78 GLY B CA 1
ATOM 1584 C C . GLY B 2 76 ? 2.338 14.494 -44.133 1.000 14.847 78 GLY B C 1
ATOM 1585 O O . GLY B 2 76 ? 3.445 15.003 -43.949 1.000 15.640 78 GLY B O 1
ATOM 1586 N N . LEU B 2 77 ? 1.929 13.357 -43.580 1.000 13.820 79 LEU B N 1
ATOM 1587 C CA . LEU B 2 77 ? 2.830 12.584 -42.708 1.000 13.600 79 LEU B CA 1
ATOM 1588 C C . LEU B 2 77 ? 3.235 11.301 -43.395 1.000 14.191 79 LEU B C 1
ATOM 1589 O O . LEU B 2 77 ? 2.473 10.724 -44.165 1.000 14.589 79 LEU B O 1
ATOM 1594 N N . PRO B 2 78 ? 4.466 10.842 -43.117 1.000 14.774 80 PRO B N 1
ATOM 1595 C CA . PRO B 2 78 ? 5.016 9.674 -43.776 1.000 15.808 80 PRO B CA 1
ATOM 1596 C C . PRO B 2 78 ? 4.351 8.392 -43.284 1.000 14.844 80 PRO B C 1
ATOM 1597 O O . PRO B 2 78 ? 3.806 8.340 -42.190 1.000 14.847 80 PRO B O 1
ATOM 1601 N N . GLY B 2 79 ? 4.365 7.398 -44.155 1.000 15.682 81 GLY B N 1
ATOM 1602 C CA . GLY B 2 79 ? 3.878 6.054 -43.851 1.000 16.283 81 GLY B CA 1
ATOM 1603 C C . GLY B 2 79 ? 5.017 5.181 -43.394 1.000 16.224 81 GLY B C 1
ATOM 1604 O O . GLY B 2 79 ? 6.079 5.706 -42.959 1.000 17.700 81 GLY B O 1
ATOM 1605 N N . PHE B 2 80 ? 4.796 3.882 -43.492 1.000 17.712 82 PHE B N 1
ATOM 1606 C CA . PHE B 2 80 ? 5.677 2.835 -42.933 1.000 20.216 82 PHE B CA 1
ATOM 1607 C C . PHE B 2 80 ? 6.922 2.723 -43.801 1.000 22.808 82 PHE B C 1
ATOM 1608 O O . PHE B 2 80 ? 6.859 3.139 -44.966 1.000 23.569 82 PHE B O 1
ATOM 1616 N N . LYS B 2 81 ? 8.012 2.187 -43.253 1.000 26.931 83 LYS B N 1
ATOM 1617 C CA . LYS B 2 81 ? 9.158 1.751 -44.094 1.000 32.091 83 LYS B CA 1
ATOM 1618 C C . LYS B 2 81 ? 8.726 0.460 -44.796 1.000 34.367 83 LYS B C 1
ATOM 1619 O O . LYS B 2 81 ? 7.910 -0.283 -44.215 1.000 34.841 83 LYS B O 1
ATOM 1625 N N . ALA B 2 82 ? 9.220 0.241 -46.015 1.000 38.952 84 ALA B N 1
ATOM 1626 C CA . ALA B 2 82 ? 8.922 -0.934 -46.870 1.000 43.080 84 ALA B CA 1
ATOM 1627 C C . ALA B 2 82 ? 9.163 -2.232 -46.089 1.000 42.976 84 ALA B C 1
ATOM 1628 O O . ALA B 2 82 ? 10.062 -2.328 -45.254 1.000 40.843 84 ALA B O 1
#